Protein AF-W7U8B9-F1 (afdb_monomer_lite)

Secondary structure (DSSP, 8-state):
--------------------S-PPP--EEEEET---B-GGGS-TT--SHHHHHHHHHHHHHHTT-EEEEEESSS-TTTBPTTTEEES-TTSTHHHHHHHHHSPTT--EEEEEE--SS-SHHHHHHHHTTSHIIIIIHHHHHHHS---EEEEE--HHHHHHHHHTHHHHHHTTEEEEEE--GGGSHHHHHHHHTHHHHTT-SS----HHHHHHHHS-SS--EEEEEE---------------S--S--S---------------------PPPP---------------

Structure (mmCIF, N/CA/C/O backbone):
data_AF-W7U8B9-F1
#
_entry.id   AF-W7U8B9-F1
#
loop_
_atom_site.group_PDB
_atom_site.id
_atom_site.type_symbol
_atom_site.label_atom_id
_atom_site.label_alt_id
_atom_site.label_comp_id
_atom_site.label_asym_id
_atom_site.label_entity_id
_atom_site.label_seq_id
_atom_site.pdbx_PDB_ins_code
_atom_site.Cartn_x
_atom_site.Cartn_y
_atom_site.Cartn_z
_atom_site.occupancy
_atom_site.B_iso_or_equiv
_atom_site.auth_seq_id
_atom_site.auth_comp_id
_atom_site.auth_asym_id
_atom_site.auth_atom_id
_atom_site.pdbx_PDB_model_num
ATOM 1 N N . MET A 1 1 ? 22.054 -16.205 -61.478 1.00 44.16 1 MET A N 1
ATOM 2 C CA . MET A 1 1 ? 22.448 -17.336 -60.604 1.00 44.16 1 MET A CA 1
ATOM 3 C C . MET A 1 1 ? 23.640 -16.819 -59.807 1.00 44.16 1 MET A C 1
ATOM 5 O O . MET A 1 1 ? 24.581 -16.406 -60.454 1.00 44.16 1 MET A O 1
ATOM 9 N N . THR A 1 2 ? 23.585 -16.550 -58.502 1.00 37.09 2 THR A N 1
ATOM 10 C CA . THR A 1 2 ? 23.388 -17.510 -57.404 1.00 37.09 2 THR A CA 1
ATOM 11 C C . THR A 1 2 ? 22.893 -16.815 -56.120 1.00 37.09 2 THR A C 1
ATOM 13 O O . THR A 1 2 ? 23.126 -15.635 -55.888 1.00 37.09 2 THR A O 1
ATOM 16 N N . ARG A 1 3 ? 22.171 -17.617 -55.335 1.00 33.62 3 ARG A N 1
ATOM 17 C CA . ARG A 1 3 ? 21.423 -17.413 -54.084 1.00 33.62 3 ARG A CA 1
ATOM 18 C C . ARG A 1 3 ? 21.947 -16.449 -53.005 1.00 33.62 3 ARG A C 1
ATOM 20 O O . ARG A 1 3 ? 23.081 -16.511 -52.554 1.00 33.62 3 ARG A O 1
ATOM 27 N N . THR A 1 4 ? 20.954 -15.734 -52.485 1.00 38.50 4 THR A N 1
ATOM 28 C CA . THR A 1 4 ? 20.780 -15.088 -51.180 1.00 38.50 4 THR A CA 1
ATOM 29 C C . THR A 1 4 ? 20.970 -16.041 -49.989 1.00 38.50 4 THR A C 1
ATOM 31 O O . THR A 1 4 ? 20.408 -17.137 -49.988 1.00 38.50 4 THR A O 1
ATOM 34 N N . THR A 1 5 ? 21.593 -15.567 -48.909 1.00 37.94 5 THR A N 1
ATOM 35 C CA . THR A 1 5 ? 21.375 -16.079 -47.544 1.00 37.94 5 THR A CA 1
ATOM 36 C C . THR A 1 5 ? 21.100 -14.912 -46.596 1.00 37.94 5 THR A C 1
ATOM 38 O O . THR A 1 5 ? 21.981 -14.141 -46.230 1.00 37.94 5 THR A O 1
ATOM 41 N N . ARG A 1 6 ? 19.823 -14.769 -46.220 1.00 36.59 6 ARG A N 1
ATOM 42 C CA . ARG A 1 6 ? 19.369 -13.909 -45.121 1.00 36.59 6 ARG A CA 1
ATOM 43 C C . ARG A 1 6 ? 19.726 -14.591 -43.801 1.00 36.59 6 ARG A C 1
ATOM 45 O O . ARG A 1 6 ? 19.219 -15.675 -43.521 1.00 36.59 6 ARG A O 1
ATOM 52 N N . SER A 1 7 ? 20.554 -13.937 -42.995 1.00 36.38 7 SER A N 1
ATOM 53 C CA . SER A 1 7 ? 20.733 -14.270 -41.583 1.00 36.38 7 SER A CA 1
ATOM 54 C C . SER A 1 7 ? 19.471 -13.861 -40.818 1.00 36.38 7 SER A C 1
ATOM 56 O O . SER A 1 7 ? 19.132 -12.682 -40.737 1.00 36.38 7 SER A O 1
ATOM 58 N N . ARG A 1 8 ? 18.733 -14.861 -40.327 1.00 36.03 8 ARG A N 1
ATOM 59 C CA . ARG A 1 8 ? 17.663 -14.719 -39.336 1.00 36.03 8 ARG A CA 1
ATOM 60 C C . ARG A 1 8 ? 18.325 -14.699 -37.961 1.00 36.03 8 ARG A C 1
ATOM 62 O O . ARG A 1 8 ? 18.718 -15.750 -37.466 1.00 36.03 8 ARG A O 1
ATOM 69 N N . THR A 1 9 ? 18.416 -13.535 -37.332 1.00 38.50 9 THR A N 1
ATOM 70 C CA . THR A 1 9 ? 18.614 -13.454 -35.885 1.00 38.50 9 THR A CA 1
ATOM 71 C C . THR A 1 9 ? 17.275 -13.739 -35.214 1.00 38.50 9 THR A C 1
ATOM 73 O O . THR A 1 9 ? 16.313 -12.980 -35.315 1.00 38.50 9 THR A O 1
ATOM 76 N N . SER A 1 10 ? 17.192 -14.914 -34.600 1.00 36.22 10 SER A N 1
ATOM 77 C CA . SER A 1 10 ? 16.074 -15.355 -33.778 1.00 36.22 10 SER A CA 1
ATOM 78 C C . SER A 1 10 ? 15.985 -14.491 -32.522 1.00 36.22 10 SER A C 1
ATOM 80 O O . SER A 1 10 ? 16.870 -14.527 -31.667 1.00 36.22 10 SER A O 1
ATOM 82 N N . SER A 1 11 ? 14.900 -13.733 -32.409 1.00 34.53 11 SER A N 1
ATOM 83 C CA . SER A 1 11 ? 14.460 -13.094 -31.176 1.00 34.53 11 SER A CA 1
ATOM 84 C C . SER A 1 11 ? 14.095 -14.169 -30.147 1.00 34.53 11 SER A C 1
ATOM 86 O O . SER A 1 11 ? 13.038 -14.794 -30.247 1.00 34.53 11 SER A O 1
ATOM 88 N N . ASN A 1 12 ? 14.949 -14.382 -29.148 1.00 36.59 12 ASN A N 1
ATOM 89 C CA . ASN A 1 12 ? 14.577 -15.113 -27.936 1.00 36.59 12 ASN A CA 1
ATOM 90 C C . ASN A 1 12 ? 13.727 -14.197 -27.041 1.00 36.59 12 ASN A C 1
ATOM 92 O O . ASN A 1 12 ? 14.189 -13.699 -26.019 1.00 36.59 12 ASN A O 1
ATOM 96 N N . ALA A 1 13 ? 12.479 -13.960 -27.445 1.00 37.06 13 ALA A N 1
ATOM 97 C CA . ALA A 1 13 ? 11.442 -13.513 -26.528 1.00 37.06 13 ALA A CA 1
ATOM 98 C C . ALA A 1 13 ? 10.958 -14.756 -25.773 1.00 37.06 13 ALA A C 1
ATOM 100 O O . ALA A 1 13 ? 10.333 -15.643 -26.357 1.00 37.06 13 ALA A O 1
ATOM 101 N N . ALA A 1 14 ? 11.310 -14.863 -24.493 1.00 36.22 14 ALA A N 1
ATOM 102 C CA . ALA A 1 14 ? 10.755 -15.895 -23.630 1.00 36.22 14 ALA A CA 1
ATOM 103 C C . ALA A 1 14 ? 9.225 -15.713 -23.577 1.00 36.22 14 ALA A C 1
ATOM 105 O O . ALA A 1 14 ? 8.763 -14.620 -23.244 1.00 36.22 14 ALA A O 1
ATOM 106 N N . PRO A 1 15 ? 8.422 -16.734 -23.914 1.00 41.34 15 PRO A N 1
ATOM 107 C CA . PRO A 1 15 ? 6.980 -16.610 -23.846 1.00 41.34 15 PRO A CA 1
ATOM 108 C C . PRO A 1 15 ? 6.564 -16.679 -22.375 1.00 41.34 15 PRO A C 1
ATOM 110 O O . PRO A 1 15 ? 6.799 -17.689 -21.709 1.00 41.34 15 PRO A O 1
ATOM 113 N N . PHE A 1 16 ? 5.926 -15.618 -21.872 1.00 47.69 16 PHE A N 1
ATOM 114 C CA . PHE A 1 16 ? 5.105 -15.693 -20.665 1.00 47.69 16 PHE A CA 1
ATOM 115 C C . PHE A 1 16 ? 4.090 -16.824 -20.873 1.00 47.69 16 PHE A C 1
ATOM 117 O O . PHE A 1 16 ? 3.171 -16.727 -21.691 1.00 47.69 16 PHE A O 1
ATOM 124 N N . GLN A 1 17 ? 4.317 -17.954 -20.203 1.00 42.50 17 GLN A N 1
ATOM 125 C CA . GLN A 1 17 ? 3.443 -19.113 -20.295 1.00 42.50 17 GLN A CA 1
ATOM 126 C C . GLN A 1 17 ? 2.054 -18.735 -19.780 1.00 42.50 17 GLN A C 1
ATOM 128 O O . GLN A 1 17 ? 1.901 -18.193 -18.686 1.00 42.50 17 GLN A O 1
ATOM 133 N N . ARG A 1 18 ? 1.039 -19.031 -20.600 1.00 44.31 18 ARG A N 1
ATOM 134 C CA . ARG A 1 18 ? -0.373 -18.899 -20.244 1.00 44.31 18 ARG A CA 1
ATOM 135 C C . ARG A 1 18 ? -0.642 -19.615 -18.923 1.00 44.31 18 ARG A C 1
ATOM 137 O O . ARG A 1 18 ? -0.377 -20.808 -18.795 1.00 44.31 18 ARG A O 1
ATOM 144 N N . LEU A 1 19 ? -1.194 -18.846 -17.989 1.00 50.56 19 LEU A N 1
ATOM 145 C CA . LEU A 1 19 ? -1.621 -19.247 -16.655 1.00 50.56 19 LEU A CA 1
ATOM 146 C C . LEU A 1 19 ? -2.399 -20.570 -16.687 1.00 50.56 19 LEU A C 1
ATOM 148 O O . LEU A 1 19 ? -3.425 -20.697 -17.363 1.00 50.56 19 LEU A O 1
ATOM 152 N N . GLY A 1 20 ? -1.884 -21.545 -15.936 1.00 44.41 20 GLY A N 1
ATOM 153 C CA . GLY A 1 20 ? -2.585 -22.774 -15.589 1.00 44.41 20 GLY A CA 1
ATOM 154 C C . GLY A 1 20 ? -3.857 -22.498 -14.782 1.00 44.41 20 GLY A C 1
ATOM 155 O O . GLY A 1 20 ? -4.146 -21.362 -14.410 1.00 44.41 20 GLY A O 1
ATOM 156 N N . ARG A 1 21 ? -4.641 -23.561 -14.559 1.00 43.50 21 ARG A N 1
ATOM 157 C CA . ARG A 1 21 ? -5.910 -23.586 -13.802 1.00 43.50 21 ARG A CA 1
ATOM 158 C C . ARG A 1 21 ? -5.972 -22.504 -12.713 1.00 43.50 21 ARG A C 1
ATOM 160 O O . ARG A 1 21 ? -5.135 -22.515 -11.818 1.00 43.50 21 ARG A O 1
ATOM 167 N N . LYS A 1 22 ? -6.987 -21.628 -12.769 1.00 51.16 22 LYS A N 1
ATOM 168 C CA . LYS A 1 22 ? -7.296 -20.663 -11.699 1.00 51.16 22 LYS A CA 1
ATOM 169 C C . LYS A 1 22 ? -7.486 -21.425 -10.386 1.00 51.16 22 LYS A C 1
ATOM 171 O O . LYS A 1 22 ? -8.545 -22.013 -10.162 1.00 51.16 22 LYS A O 1
ATOM 176 N N . GLU A 1 23 ? -6.463 -21.432 -9.539 1.00 60.25 23 GLU A N 1
ATOM 177 C CA . GLU A 1 23 ? -6.632 -21.733 -8.122 1.00 60.25 23 GLU A CA 1
ATOM 178 C C . GLU A 1 23 ? -7.671 -20.765 -7.536 1.00 60.25 23 GLU A C 1
ATOM 180 O O . GLU A 1 23 ? -7.854 -19.648 -8.032 1.00 60.25 23 GLU A O 1
ATOM 185 N N . ALA A 1 24 ? -8.400 -21.201 -6.507 1.00 69.38 24 ALA A N 1
ATOM 186 C CA . ALA A 1 24 ? -9.342 -20.327 -5.821 1.00 69.38 24 ALA A CA 1
ATOM 187 C C . ALA A 1 24 ? -8.599 -19.086 -5.292 1.00 69.38 24 ALA A C 1
ATOM 189 O O . ALA A 1 24 ? -7.554 -19.216 -4.653 1.00 69.38 24 ALA A O 1
ATOM 190 N N . SER A 1 25 ? -9.136 -17.893 -5.573 1.00 81.19 25 SER A N 1
ATOM 191 C CA . SER A 1 25 ? -8.521 -16.622 -5.171 1.00 81.19 25 SER A CA 1
ATOM 192 C C . SER A 1 25 ? -8.248 -16.592 -3.663 1.00 81.19 25 SER A C 1
ATOM 194 O O . SER A 1 25 ? -9.122 -16.914 -2.853 1.00 81.19 25 SER A O 1
ATOM 196 N N . LYS A 1 26 ? -7.041 -16.164 -3.272 1.00 91.69 26 LYS A N 1
ATOM 197 C CA . LYS A 1 26 ? -6.635 -15.960 -1.866 1.00 91.69 26 LYS A CA 1
ATOM 198 C C . LYS A 1 26 ? -7.296 -14.727 -1.229 1.00 91.69 26 LYS A C 1
ATOM 200 O O . LYS A 1 26 ? -7.195 -14.536 -0.006 1.00 91.69 26 LYS A O 1
ATOM 205 N N . GLY A 1 27 ? -7.989 -13.927 -2.042 1.00 94.50 27 GLY A N 1
ATOM 206 C CA . GLY A 1 27 ? -8.675 -12.688 -1.689 1.00 94.50 27 GLY A CA 1
ATOM 207 C C . GLY A 1 27 ? -8.196 -11.502 -2.529 1.00 94.50 27 GLY A C 1
ATOM 208 O O . GLY A 1 27 ? -7.336 -11.648 -3.399 1.00 94.50 27 GLY A O 1
ATOM 209 N N . ASN A 1 28 ? -8.738 -10.320 -2.233 1.00 97.06 28 ASN A N 1
ATOM 210 C CA . ASN A 1 28 ? -8.346 -9.072 -2.887 1.00 97.06 28 ASN A CA 1
ATOM 211 C C . ASN A 1 28 ? -7.234 -8.364 -2.100 1.00 97.06 28 ASN A C 1
ATOM 213 O O . ASN A 1 28 ? -7.277 -8.323 -0.864 1.00 97.06 28 ASN A O 1
ATOM 217 N N . VAL A 1 29 ? -6.279 -7.763 -2.806 1.00 97.56 29 VAL A N 1
ATOM 218 C CA . VAL A 1 29 ? -5.254 -6.869 -2.247 1.00 97.56 29 VAL A CA 1
ATOM 219 C C . VAL A 1 29 ? -5.341 -5.523 -2.945 1.00 97.56 29 VAL A C 1
ATOM 221 O O . VAL A 1 29 ? -5.518 -5.472 -4.158 1.00 97.56 29 VAL A O 1
ATOM 224 N N . LEU A 1 30 ? -5.193 -4.443 -2.182 1.00 97.38 30 LEU A N 1
ATOM 225 C CA . LEU A 1 30 ? -5.050 -3.093 -2.714 1.00 97.38 30 LEU A CA 1
ATOM 226 C C . LEU A 1 30 ? -3.643 -2.573 -2.424 1.00 97.38 30 LEU A C 1
ATOM 228 O O . LEU A 1 30 ? -3.278 -2.404 -1.263 1.00 97.38 30 LEU A O 1
ATOM 232 N N . CYS A 1 31 ? -2.875 -2.293 -3.470 1.00 96.44 31 CYS A N 1
ATOM 233 C CA . CYS A 1 31 ? -1.541 -1.710 -3.366 1.00 96.44 31 CYS A CA 1
ATOM 234 C C . CYS A 1 31 ? -1.598 -0.193 -3.587 1.00 96.44 31 CYS A C 1
ATOM 236 O O . CYS A 1 31 ? -2.013 0.273 -4.647 1.00 96.44 31 CYS A O 1
ATOM 238 N N . LEU A 1 32 ? -1.201 0.582 -2.582 1.00 93.06 32 LEU A N 1
ATOM 239 C CA . LEU A 1 32 ? -1.196 2.043 -2.623 1.00 93.06 32 LEU A CA 1
ATOM 240 C C . LEU A 1 32 ? 0.194 2.572 -2.988 1.00 93.06 32 LEU A C 1
ATOM 242 O O . LEU A 1 32 ? 1.202 1.994 -2.582 1.00 93.06 32 LEU A O 1
ATOM 246 N N . SER A 1 33 ? 0.223 3.684 -3.725 1.00 90.69 33 SER A N 1
ATOM 247 C CA . SER A 1 33 ? 1.430 4.278 -4.324 1.00 90.69 33 SER A CA 1
ATOM 248 C C . SER A 1 33 ? 2.085 3.400 -5.396 1.00 90.69 33 SER A C 1
ATOM 250 O O . SER A 1 33 ? 3.294 3.465 -5.594 1.00 90.69 33 SER A O 1
ATOM 252 N N . MET A 1 34 ? 1.299 2.555 -6.069 1.00 93.19 34 MET A N 1
ATOM 253 C CA . MET A 1 34 ? 1.789 1.661 -7.120 1.00 93.19 34 MET A CA 1
ATOM 254 C C . MET A 1 34 ? 0.864 1.682 -8.327 1.00 93.19 34 MET A C 1
ATOM 256 O O . MET A 1 34 ? -0.362 1.682 -8.182 1.00 93.19 34 MET A O 1
ATOM 260 N N . ILE A 1 35 ? 1.440 1.603 -9.525 1.00 93.50 35 ILE A N 1
ATOM 261 C CA . ILE A 1 35 ? 0.666 1.407 -10.752 1.00 93.50 35 ILE A CA 1
ATOM 262 C C . ILE A 1 35 ? 0.601 -0.074 -11.130 1.00 93.50 35 ILE A C 1
ATOM 264 O O . ILE A 1 35 ? 1.615 -0.747 -11.301 1.00 93.50 35 ILE A O 1
ATOM 268 N N . TYR A 1 36 ? -0.616 -0.582 -11.345 1.00 95.56 36 TYR A N 1
ATOM 269 C CA . TYR A 1 36 ? -0.797 -1.891 -11.972 1.00 95.56 36 TYR A CA 1
ATOM 270 C C . TYR A 1 36 ? -0.922 -1.699 -13.478 1.00 95.56 36 TYR A C 1
ATOM 272 O O . TYR A 1 36 ? -2.025 -1.571 -14.001 1.00 95.56 36 TYR A O 1
ATOM 280 N N . ALA A 1 37 ? 0.220 -1.593 -14.156 1.00 94.1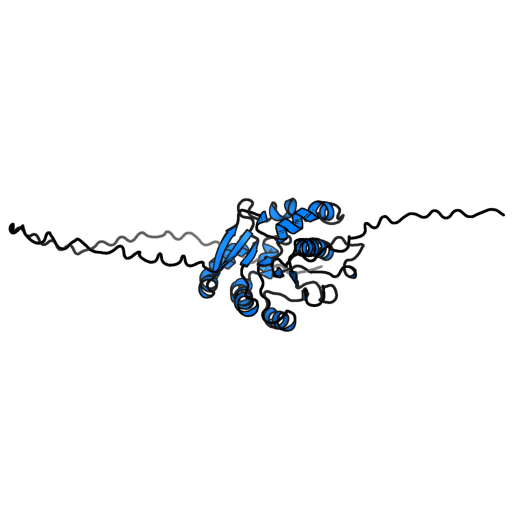2 37 ALA A N 1
ATOM 281 C CA . ALA A 1 37 ? 0.264 -1.231 -15.567 1.00 94.12 37 ALA A CA 1
ATOM 282 C C . ALA A 1 37 ? -0.147 -2.385 -16.493 1.00 94.12 37 ALA A C 1
ATOM 284 O O . ALA A 1 37 ? 0.152 -3.558 -16.234 1.00 94.12 37 ALA A O 1
ATOM 285 N N . ARG A 1 38 ? -0.784 -2.040 -17.615 1.00 93.44 38 ARG A N 1
ATOM 286 C CA . ARG A 1 38 ? -1.017 -2.963 -18.732 1.00 93.44 38 ARG A CA 1
ATOM 287 C C . ARG A 1 38 ? 0.318 -3.377 -19.345 1.00 93.44 38 ARG A C 1
ATOM 289 O O . ARG A 1 38 ? 1.315 -2.674 -19.231 1.00 93.44 38 ARG A O 1
ATOM 296 N N . GLU A 1 39 ? 0.348 -4.543 -19.977 1.00 89.19 39 GLU A N 1
ATOM 297 C CA . GLU A 1 39 ? 1.569 -5.063 -20.605 1.00 89.19 39 GLU A CA 1
ATOM 298 C C . GLU A 1 39 ? 2.108 -4.151 -21.710 1.00 89.19 39 GLU A C 1
ATOM 300 O O . GLU A 1 39 ? 3.305 -3.896 -21.756 1.00 89.19 39 GLU A O 1
ATOM 305 N N . ASP A 1 40 ? 1.216 -3.604 -22.533 1.00 88.62 40 ASP A N 1
ATOM 306 C CA . ASP A 1 40 ? 1.521 -2.680 -23.628 1.00 88.62 40 ASP A CA 1
ATOM 307 C C . ASP A 1 40 ? 1.871 -1.259 -23.158 1.00 88.62 40 ASP A C 1
ATOM 309 O O . ASP A 1 40 ? 2.394 -0.465 -23.935 1.00 88.62 40 ASP A O 1
ATOM 313 N N . ALA A 1 41 ? 1.587 -0.935 -21.895 1.00 85.44 41 ALA A N 1
ATOM 314 C CA . ALA A 1 41 ? 1.834 0.378 -21.307 1.00 85.44 41 ALA A CA 1
ATOM 315 C C . ALA A 1 41 ? 3.222 0.506 -20.659 1.00 85.44 41 ALA A C 1
ATOM 317 O O . ALA A 1 41 ? 3.587 1.589 -20.201 1.00 85.44 41 ALA A O 1
ATOM 318 N N . VAL A 1 42 ? 3.996 -0.582 -20.586 1.00 80.44 42 VAL A N 1
ATOM 319 C CA . VAL A 1 42 ? 5.336 -0.548 -19.998 1.00 80.44 42 VAL A CA 1
ATOM 320 C C . VAL A 1 42 ? 6.363 -0.233 -21.083 1.00 80.44 42 VAL A C 1
ATOM 322 O O . VAL A 1 42 ? 6.520 -1.035 -22.004 1.00 80.44 42 VAL A O 1
ATOM 325 N N . PRO A 1 43 ? 7.081 0.902 -21.004 1.00 65.44 43 PRO A N 1
ATOM 326 C CA . PRO A 1 43 ? 8.034 1.267 -22.041 1.00 65.44 43 PRO A CA 1
ATOM 327 C C . PRO A 1 43 ? 9.148 0.219 -22.141 1.00 65.44 43 PRO A C 1
ATOM 329 O O . PRO A 1 43 ? 9.825 -0.059 -21.155 1.00 65.44 43 PRO A O 1
ATOM 332 N N . GLU A 1 44 ? 9.401 -0.317 -23.340 1.00 59.50 44 GLU A N 1
ATOM 333 C CA . GLU A 1 44 ? 10.506 -1.268 -23.583 1.00 59.50 44 GLU A CA 1
ATOM 334 C C . GLU A 1 44 ? 11.892 -0.680 -23.261 1.00 59.50 44 GLU A C 1
ATOM 336 O O . GLU A 1 44 ? 12.861 -1.422 -23.107 1.00 59.50 44 GLU A O 1
ATOM 341 N N . LYS A 1 45 ? 12.001 0.652 -23.182 1.00 56.94 45 LYS A N 1
ATOM 342 C CA . LYS A 1 45 ? 13.272 1.374 -23.034 1.00 56.94 45 LYS A CA 1
ATOM 343 C C . LYS A 1 45 ? 13.550 1.885 -21.621 1.00 56.94 45 LYS A C 1
ATOM 345 O O . LYS A 1 45 ? 14.699 2.214 -21.351 1.00 56.94 45 LYS A O 1
ATOM 350 N N . ASP A 1 46 ? 12.562 1.868 -20.723 1.00 57.72 46 ASP A N 1
ATOM 351 C CA . ASP A 1 46 ? 12.703 2.421 -19.375 1.00 57.72 46 ASP A CA 1
ATOM 352 C C . ASP A 1 46 ? 12.289 1.411 -18.301 1.00 57.72 46 ASP A C 1
ATOM 354 O O . ASP A 1 46 ? 11.109 1.191 -18.020 1.00 57.72 46 ASP A O 1
ATOM 358 N N . PHE A 1 47 ? 13.287 0.844 -17.618 1.00 69.62 47 PHE A N 1
ATOM 359 C CA . PHE A 1 47 ? 13.107 0.039 -16.406 1.00 69.62 47 PHE A CA 1
ATOM 360 C C . PHE A 1 47 ? 12.805 0.913 -15.168 1.00 69.62 47 PHE A C 1
ATOM 362 O O . PHE A 1 47 ? 13.462 0.827 -14.124 1.00 69.62 47 PHE A O 1
ATOM 369 N N . GLY A 1 48 ? 11.819 1.799 -15.305 1.00 80.38 48 GLY A N 1
ATOM 370 C CA . GLY A 1 48 ? 11.389 2.741 -14.277 1.00 80.38 48 GLY A CA 1
ATOM 371 C C . GLY A 1 48 ? 10.406 2.142 -13.268 1.00 80.38 48 GLY A C 1
ATOM 372 O O . GLY A 1 48 ? 10.221 0.926 -13.170 1.00 80.38 48 GLY A O 1
ATOM 373 N N . GLN A 1 49 ? 9.743 3.023 -12.514 1.00 84.62 49 GLN A N 1
ATOM 374 C CA . GLN A 1 49 ? 8.739 2.644 -11.514 1.00 84.62 49 GLN A CA 1
ATOM 375 C C . GLN A 1 49 ? 7.628 1.769 -12.106 1.00 84.62 49 GLN A C 1
ATOM 377 O O . GLN A 1 49 ? 7.358 0.700 -11.570 1.00 84.62 49 GLN A O 1
ATOM 382 N N . VAL A 1 50 ? 7.059 2.173 -13.248 1.00 88.88 50 VAL A N 1
ATOM 383 C CA . VAL A 1 50 ? 5.951 1.471 -13.921 1.00 88.88 50 VAL A CA 1
ATOM 384 C C . VAL A 1 50 ? 6.281 0.001 -14.188 1.00 88.88 50 VAL A C 1
ATOM 386 O O . VAL A 1 50 ? 5.472 -0.886 -13.915 1.00 88.88 50 VAL A O 1
ATOM 389 N N . TRP A 1 51 ? 7.489 -0.274 -14.686 1.00 88.50 51 TRP A N 1
ATOM 390 C CA . TRP A 1 51 ? 7.940 -1.637 -14.960 1.00 88.50 51 TRP A CA 1
ATOM 391 C C . TRP A 1 51 ? 8.097 -2.455 -13.672 1.00 88.50 51 TRP A C 1
ATOM 393 O O . TRP A 1 51 ? 7.619 -3.590 -13.601 1.00 88.50 51 TRP A O 1
ATOM 403 N N . ARG A 1 52 ? 8.722 -1.876 -12.634 1.00 88.50 52 ARG A N 1
ATOM 404 C CA . ARG A 1 52 ? 8.921 -2.550 -11.339 1.00 88.50 52 ARG A CA 1
ATOM 405 C C . ARG A 1 52 ? 7.596 -2.862 -10.652 1.00 88.50 52 ARG A C 1
ATOM 407 O O . ARG A 1 52 ? 7.402 -3.989 -10.199 1.00 88.50 52 ARG A O 1
ATOM 414 N N . ASP A 1 53 ? 6.691 -1.891 -10.604 1.00 91.75 53 ASP A N 1
ATOM 415 C CA . ASP A 1 53 ? 5.371 -2.060 -10.002 1.00 91.75 53 ASP A CA 1
ATOM 416 C C . ASP A 1 53 ? 4.595 -3.139 -10.749 1.00 91.75 53 ASP A C 1
ATOM 418 O O . ASP A 1 53 ? 4.088 -4.070 -10.121 1.00 91.75 53 ASP A O 1
ATOM 422 N N . ARG A 1 54 ? 4.602 -3.114 -12.090 1.00 92.88 54 ARG A N 1
ATOM 423 C CA . ARG A 1 54 ? 3.968 -4.172 -12.881 1.00 92.88 54 ARG A CA 1
ATOM 424 C C . ARG A 1 54 ? 4.532 -5.547 -12.547 1.00 92.88 54 ARG A C 1
ATOM 426 O O . ARG A 1 54 ? 3.745 -6.460 -12.327 1.00 92.88 54 ARG A O 1
ATOM 433 N N . LEU A 1 55 ? 5.854 -5.725 -12.511 1.00 91.94 55 LEU A N 1
ATOM 434 C CA . LEU A 1 55 ? 6.445 -7.029 -12.189 1.00 91.94 55 LEU A CA 1
ATOM 435 C C . LEU A 1 55 ? 5.989 -7.547 -10.824 1.00 91.94 55 LEU A C 1
ATOM 437 O O . LEU A 1 55 ? 5.556 -8.694 -10.719 1.00 91.94 55 LEU A O 1
ATOM 441 N N . ARG A 1 56 ? 6.047 -6.696 -9.795 1.00 93.94 56 ARG A N 1
ATOM 442 C CA . ARG A 1 56 ? 5.655 -7.053 -8.424 1.00 93.94 56 ARG A CA 1
ATOM 443 C C . ARG A 1 56 ? 4.169 -7.398 -8.341 1.00 93.94 56 ARG A C 1
ATOM 445 O O . ARG A 1 56 ? 3.810 -8.389 -7.712 1.00 93.94 56 ARG A O 1
ATOM 452 N N . LEU A 1 57 ? 3.311 -6.621 -9.000 1.00 96.31 57 LEU A N 1
ATOM 453 C CA . LEU A 1 57 ? 1.859 -6.811 -8.970 1.00 96.31 57 LEU A CA 1
ATOM 454 C C . LEU A 1 57 ? 1.394 -7.993 -9.833 1.00 96.31 57 LEU A C 1
ATOM 456 O O . LEU A 1 57 ? 0.504 -8.728 -9.416 1.00 96.31 57 LEU A O 1
ATOM 460 N N . VAL A 1 58 ? 2.037 -8.251 -10.976 1.00 96.19 58 VAL A N 1
ATOM 461 C CA . VAL A 1 58 ? 1.817 -9.477 -11.767 1.00 96.19 58 VAL A CA 1
ATOM 462 C C . VAL A 1 58 ? 2.266 -10.708 -10.983 1.00 96.19 58 VAL A C 1
ATOM 464 O O . VAL A 1 58 ? 1.568 -11.719 -10.986 1.00 96.19 58 VAL A O 1
ATOM 467 N N . GLN A 1 59 ? 3.393 -10.631 -10.272 1.00 96.75 59 GLN A N 1
ATOM 468 C CA . GLN A 1 59 ? 3.831 -11.729 -9.414 1.00 96.75 59 GLN A CA 1
ATOM 469 C C . GLN A 1 59 ? 2.898 -11.927 -8.211 1.00 96.75 59 GLN A C 1
ATOM 471 O O . GLN A 1 59 ? 2.652 -13.049 -7.774 1.00 96.75 59 GLN A O 1
ATOM 476 N N . LEU A 1 60 ? 2.333 -10.848 -7.673 1.00 96.62 60 LEU A N 1
ATOM 477 C CA . LEU A 1 60 ? 1.320 -10.944 -6.632 1.00 96.62 60 LEU A CA 1
ATOM 478 C C . LEU A 1 60 ? 0.045 -11.625 -7.158 1.00 96.62 60 LEU A C 1
ATOM 480 O O . LEU A 1 60 ? -0.500 -12.499 -6.484 1.00 96.62 60 LEU A O 1
ATOM 484 N N . GLU A 1 61 ? -0.387 -11.299 -8.377 1.00 96.75 61 GLU A N 1
ATOM 485 C CA . GLU A 1 61 ? -1.508 -11.976 -9.035 1.00 96.75 61 GLU A CA 1
ATOM 486 C C . GLU A 1 61 ? -1.211 -13.460 -9.305 1.00 96.75 61 GLU A C 1
ATOM 488 O O . GLU A 1 61 ? -2.044 -14.317 -9.005 1.00 96.75 61 GLU A O 1
ATOM 493 N N . SER A 1 62 ? -0.011 -13.795 -9.794 1.00 96.19 62 SER A N 1
ATOM 494 C CA . SER A 1 62 ? 0.395 -15.189 -10.042 1.00 96.19 62 SER A CA 1
ATOM 495 C C . SER A 1 62 ? 0.462 -16.021 -8.756 1.00 96.19 62 SER A C 1
ATOM 497 O O . SER A 1 62 ? 0.223 -17.227 -8.784 1.00 96.19 62 SER A O 1
ATOM 499 N N . ASN A 1 63 ? 0.670 -15.369 -7.609 1.00 96.00 63 ASN A N 1
ATOM 500 C CA . ASN A 1 63 ? 0.550 -15.969 -6.282 1.00 96.00 63 ASN A CA 1
ATOM 501 C C . ASN A 1 63 ? -0.908 -16.223 -5.840 1.00 96.00 63 ASN A C 1
ATOM 503 O O . ASN A 1 63 ? -1.116 -16.673 -4.708 1.00 96.00 63 ASN A O 1
ATOM 507 N N . GLY A 1 64 ? -1.906 -15.965 -6.689 1.00 95.75 64 GLY A N 1
ATOM 508 C CA . GLY A 1 64 ? -3.322 -16.268 -6.461 1.00 95.75 64 GLY A CA 1
ATOM 509 C C . GLY A 1 64 ? -4.131 -15.128 -5.838 1.00 95.75 64 GLY A C 1
ATOM 510 O O . GLY A 1 64 ? -5.216 -15.378 -5.312 1.00 95.75 64 GLY A O 1
ATOM 511 N N . TRP A 1 65 ? -3.612 -13.900 -5.846 1.00 96.50 65 TRP A N 1
ATOM 512 C CA . TRP A 1 65 ? -4.316 -12.717 -5.347 1.00 96.50 65 TRP A CA 1
ATOM 513 C C . TRP A 1 65 ? -5.056 -11.991 -6.462 1.00 96.50 65 TRP A C 1
ATOM 515 O O . TRP A 1 65 ? -4.593 -11.933 -7.597 1.00 96.50 65 TRP A O 1
ATOM 525 N N . GLU A 1 66 ? -6.182 -11.370 -6.129 1.00 96.56 66 GLU A N 1
ATOM 526 C CA . GLU A 1 66 ? -6.803 -10.396 -7.019 1.00 96.56 66 GLU A CA 1
ATOM 527 C C . GLU A 1 66 ? -6.294 -8.995 -6.672 1.00 96.56 66 GLU A C 1
ATOM 529 O O . GLU A 1 66 ? -6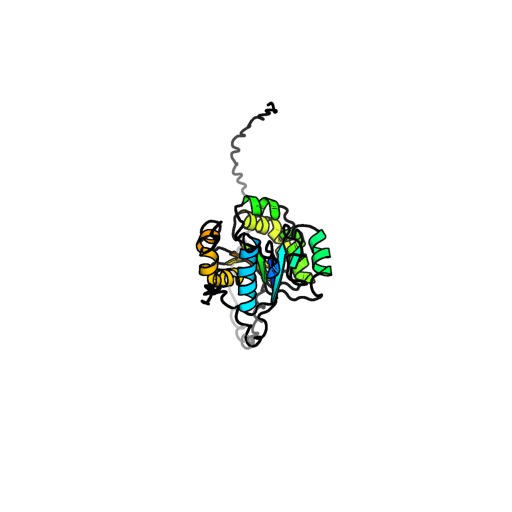.494 -8.500 -5.560 1.00 96.56 66 GLU A O 1
ATOM 534 N N . VAL A 1 67 ? -5.569 -8.386 -7.609 1.00 97.31 67 VAL A N 1
ATOM 535 C CA . VAL A 1 67 ? -4.780 -7.180 -7.347 1.00 97.31 67 VAL A CA 1
ATOM 536 C C . VAL A 1 67 ? -5.505 -5.935 -7.838 1.00 97.31 67 VAL A C 1
ATOM 538 O O . VAL A 1 67 ? -5.862 -5.826 -9.012 1.00 97.31 67 VAL A O 1
ATOM 541 N N . TYR A 1 68 ? -5.651 -4.981 -6.928 1.00 97.31 68 TYR A N 1
ATOM 542 C CA . TYR A 1 68 ? -6.074 -3.612 -7.174 1.00 97.31 68 TYR A CA 1
ATOM 543 C C . TYR A 1 68 ? -4.926 -2.669 -6.814 1.00 97.31 68 TYR A C 1
ATOM 545 O O . TYR A 1 68 ? -4.100 -2.986 -5.954 1.00 97.31 68 TYR A O 1
ATOM 553 N N . SER A 1 69 ? -4.866 -1.494 -7.429 1.00 96.50 69 SER A N 1
ATOM 554 C CA . SER A 1 69 ? -3.861 -0.497 -7.081 1.00 96.50 69 SER A CA 1
ATOM 555 C C . SER A 1 69 ? -4.353 0.938 -7.198 1.00 96.50 69 SER A C 1
ATOM 557 O O . SER A 1 69 ? -5.298 1.233 -7.930 1.00 96.50 69 SER A O 1
ATOM 559 N N . CYS A 1 70 ? -3.702 1.832 -6.460 1.00 94.25 70 CYS A N 1
ATOM 560 C CA . CYS A 1 70 ? -3.938 3.267 -6.512 1.00 94.25 70 CYS A CA 1
ATOM 561 C C . CYS A 1 70 ? -2.603 4.004 -6.560 1.00 94.25 70 CYS A C 1
ATOM 563 O O . CYS A 1 70 ? -1.746 3.771 -5.707 1.00 94.25 70 CYS A O 1
ATOM 565 N N . ASP A 1 71 ? -2.456 4.933 -7.498 1.00 91.75 71 ASP A N 1
ATOM 566 C CA . ASP A 1 71 ? -1.295 5.818 -7.579 1.00 91.75 71 ASP A CA 1
ATOM 567 C C . ASP A 1 71 ? -1.718 7.240 -7.964 1.00 91.75 71 ASP A C 1
ATOM 569 O O . ASP A 1 71 ? -2.753 7.438 -8.591 1.00 91.75 71 ASP A O 1
ATOM 573 N N . LEU A 1 72 ? -0.942 8.249 -7.565 1.00 88.31 72 LEU A N 1
ATOM 574 C CA . LEU A 1 72 ? -1.236 9.638 -7.939 1.00 88.31 72 LEU A CA 1
ATOM 575 C C . LEU A 1 72 ? -0.667 9.992 -9.317 1.00 88.31 72 LEU A C 1
ATOM 577 O O . LEU A 1 72 ? -1.259 10.780 -10.055 1.00 88.31 72 LEU A O 1
ATOM 581 N N . SER A 1 73 ? 0.519 9.473 -9.620 1.00 87.62 73 SER A N 1
ATOM 582 C CA . SER A 1 73 ? 1.380 10.000 -10.676 1.00 87.62 73 SER A CA 1
ATOM 583 C C . SER A 1 73 ? 1.050 9.422 -12.046 1.00 87.62 73 SER A C 1
ATOM 585 O O . SER A 1 73 ? 1.268 10.094 -13.050 1.00 87.62 73 SER A O 1
ATOM 587 N N . HIS A 1 74 ? 0.526 8.199 -12.095 1.00 89.50 74 HIS A N 1
ATOM 588 C CA . HIS A 1 74 ? 0.267 7.505 -13.349 1.00 89.50 74 HIS A CA 1
ATOM 589 C C . HIS A 1 74 ? -1.223 7.458 -13.675 1.00 89.50 74 HIS A C 1
ATOM 591 O O . HIS A 1 74 ? -2.061 7.218 -12.808 1.00 89.50 74 HIS A O 1
ATOM 597 N N . ASP A 1 75 ? -1.543 7.708 -14.941 1.00 86.94 75 ASP A N 1
ATOM 598 C CA . ASP A 1 75 ? -2.921 7.761 -15.404 1.00 86.94 75 ASP A CA 1
ATOM 599 C C . ASP A 1 75 ? -3.563 6.374 -15.569 1.00 86.94 75 ASP A C 1
ATOM 601 O O . ASP A 1 75 ? -2.907 5.340 -15.729 1.00 86.94 75 ASP A O 1
ATOM 605 N N . GLU A 1 76 ? -4.897 6.358 -15.572 1.00 87.75 76 GLU A N 1
ATOM 606 C CA . GLU A 1 76 ? -5.665 5.125 -15.749 1.00 87.75 76 GLU A CA 1
ATOM 607 C C . GLU A 1 76 ? -5.507 4.483 -17.134 1.00 87.75 76 GLU A C 1
ATOM 609 O O . GLU A 1 76 ? -5.801 3.297 -17.279 1.00 87.75 76 GLU A O 1
ATOM 614 N N . SER A 1 77 ? -5.050 5.220 -18.151 1.00 89.38 77 SER A N 1
ATOM 615 C CA . SER A 1 77 ? -4.817 4.661 -19.487 1.00 89.38 77 SER A CA 1
ATOM 616 C C . SER A 1 77 ? -3.608 3.723 -19.505 1.00 89.38 77 SER A C 1
ATOM 618 O O . SER A 1 77 ? -3.581 2.767 -20.284 1.00 89.38 77 SER A O 1
ATOM 620 N N . LEU A 1 78 ? -2.645 3.927 -18.603 1.00 90.88 78 LEU A N 1
ATOM 621 C CA . LEU A 1 78 ? -1.526 3.012 -18.387 1.00 90.88 78 LEU A CA 1
ATOM 622 C C . LEU A 1 78 ? -1.927 1.802 -17.530 1.00 90.88 78 LEU A C 1
ATOM 624 O O . LEU A 1 78 ? -1.331 0.733 -17.655 1.00 90.88 78 LEU A O 1
ATOM 628 N N . GLY A 1 79 ? -2.933 1.956 -16.668 1.00 92.44 79 GLY A N 1
ATOM 629 C CA . GLY A 1 79 ? -3.370 0.950 -15.703 1.00 92.44 79 GLY A CA 1
ATOM 630 C C . GLY A 1 79 ? -4.275 -0.152 -16.268 1.00 92.44 79 GLY A C 1
ATOM 631 O O . GLY A 1 79 ? -4.972 0.012 -17.270 1.00 92.44 79 GLY A O 1
ATOM 632 N N . VAL A 1 80 ? -4.305 -1.305 -15.597 1.00 93.31 80 VAL A N 1
ATOM 633 C CA . VAL A 1 80 ? -5.263 -2.381 -15.884 1.00 93.31 80 VAL A CA 1
ATOM 634 C C . VAL A 1 80 ? -6.681 -1.891 -15.574 1.00 93.31 80 VAL A C 1
ATOM 636 O O . VAL A 1 80 ? -6.999 -1.521 -14.440 1.00 93.31 80 VAL A O 1
ATOM 639 N N . MET A 1 81 ? -7.550 -1.898 -16.590 1.00 90.75 81 MET A N 1
ATOM 640 C CA . MET A 1 81 ? -8.918 -1.386 -16.475 1.00 90.75 81 MET A CA 1
ATOM 641 C C . MET A 1 81 ? -9.697 -2.064 -15.342 1.00 90.75 81 MET A C 1
ATOM 643 O O . MET A 1 81 ? -9.725 -3.289 -15.234 1.00 90.75 81 MET A O 1
ATOM 647 N N . GLY A 1 82 ? -10.347 -1.250 -14.506 1.00 91.38 82 GLY A N 1
ATOM 648 C CA . GLY A 1 82 ? -11.132 -1.717 -13.357 1.00 91.38 82 GLY A CA 1
ATOM 649 C C . GLY A 1 82 ? -10.301 -2.214 -12.168 1.00 91.38 82 GLY A C 1
ATOM 650 O O . GLY A 1 82 ? -10.878 -2.583 -11.150 1.00 91.38 82 GLY A O 1
ATOM 651 N N . ARG A 1 83 ? -8.966 -2.210 -12.275 1.00 94.19 83 ARG A N 1
ATOM 652 C CA . ARG A 1 83 ? -8.043 -2.642 -11.214 1.00 94.19 83 ARG A CA 1
ATOM 653 C C . ARG A 1 83 ? -7.050 -1.569 -10.790 1.00 94.19 83 ARG A C 1
ATOM 655 O O . ARG A 1 83 ? -6.480 -1.686 -9.714 1.00 94.19 83 ARG A O 1
ATOM 662 N N . HIS A 1 84 ? -6.869 -0.521 -11.585 1.00 95.69 84 HIS A N 1
ATOM 663 C CA . HIS A 1 84 ? -6.068 0.640 -11.221 1.00 95.69 84 HIS A CA 1
ATOM 664 C C . HIS A 1 84 ? -6.938 1.892 -11.061 1.00 95.69 84 HIS A C 1
ATOM 666 O O . HIS A 1 84 ? -7.883 2.097 -11.826 1.00 95.69 84 HIS A O 1
ATOM 672 N N . LEU A 1 85 ? -6.594 2.718 -10.074 1.00 94.75 85 LEU A N 1
ATOM 673 C CA . LEU A 1 85 ? -7.204 4.011 -9.792 1.00 94.75 85 LEU A CA 1
ATOM 674 C C . LEU A 1 85 ? -6.124 5.099 -9.745 1.00 94.75 85 LEU A C 1
ATOM 676 O O . LEU A 1 85 ? -5.193 5.001 -8.944 1.00 94.75 85 LEU A O 1
ATOM 680 N N . GLN A 1 86 ? -6.293 6.169 -10.524 1.00 93.25 86 GLN A N 1
ATOM 681 C CA . GLN A 1 86 ? -5.456 7.357 -10.370 1.00 93.25 86 GLN A CA 1
ATOM 682 C C . GLN A 1 86 ? -6.059 8.287 -9.312 1.00 93.25 86 GLN A C 1
ATOM 684 O O . GLN A 1 86 ? -7.069 8.951 -9.551 1.00 93.25 86 GLN A O 1
ATOM 689 N N . SER A 1 87 ? -5.454 8.358 -8.128 1.00 91.12 87 SER A N 1
ATOM 690 C CA . SER A 1 87 ? -5.882 9.284 -7.077 1.00 91.12 87 SER A CA 1
ATOM 691 C C . SER A 1 87 ? -4.803 9.480 -6.017 1.00 91.12 87 SER A C 1
ATOM 693 O O . SER A 1 87 ? -4.004 8.592 -5.730 1.00 91.12 87 SER A O 1
ATOM 695 N N . ASN A 1 88 ? -4.847 10.633 -5.349 1.00 87.06 88 ASN A N 1
ATOM 696 C CA . ASN A 1 88 ? -4.184 10.788 -4.061 1.00 87.06 88 ASN A CA 1
ATOM 697 C C . ASN A 1 88 ? -5.071 10.135 -2.998 1.00 87.06 88 ASN A C 1
ATOM 699 O O . ASN A 1 88 ? -6.142 10.669 -2.713 1.00 87.06 88 ASN A O 1
ATOM 703 N N . PHE A 1 89 ? -4.661 8.992 -2.449 1.00 83.12 89 PHE A N 1
ATOM 704 C CA . PHE A 1 89 ? -5.434 8.298 -1.415 1.00 83.12 89 PHE A CA 1
ATOM 705 C C . PHE A 1 89 ? -5.516 9.076 -0.098 1.00 83.12 89 PHE A C 1
ATOM 707 O O . PHE A 1 89 ? -6.446 8.843 0.656 1.00 83.12 89 PHE A O 1
ATOM 714 N N . ASP A 1 90 ? -4.629 10.049 0.132 1.00 78.12 90 ASP A N 1
ATOM 715 C CA . ASP A 1 90 ? -4.640 10.939 1.302 1.00 78.12 90 ASP A CA 1
ATOM 716 C C . ASP A 1 90 ? -5.521 12.193 1.098 1.00 78.12 90 ASP A C 1
ATOM 718 O O . ASP A 1 90 ? -5.406 13.196 1.798 1.00 78.12 90 ASP A O 1
ATOM 722 N N . HIS A 1 91 ? -6.406 12.186 0.095 1.00 82.88 91 HIS A N 1
ATOM 723 C CA . HIS A 1 91 ? -7.239 13.334 -0.265 1.00 82.88 91 HIS A CA 1
ATOM 724 C C . HIS A 1 91 ? -8.724 12.965 -0.325 1.00 82.88 91 HIS A C 1
ATOM 726 O O . HIS A 1 91 ? -9.089 11.886 -0.779 1.00 82.88 91 HIS A O 1
ATOM 732 N N . ARG A 1 92 ? -9.618 13.899 0.033 1.00 79.06 92 ARG A N 1
ATOM 733 C CA . ARG A 1 92 ? -11.080 13.666 0.093 1.00 79.06 92 ARG A CA 1
ATOM 734 C C . ARG A 1 92 ? -11.670 13.065 -1.192 1.00 79.06 92 ARG A C 1
ATOM 736 O O . ARG A 1 92 ? -12.562 12.226 -1.136 1.00 79.06 92 ARG A O 1
ATOM 743 N N . ARG A 1 93 ? -11.138 13.466 -2.352 1.00 85.69 93 ARG A N 1
ATOM 744 C CA . ARG A 1 93 ? -11.558 12.963 -3.677 1.00 85.69 93 ARG A CA 1
ATOM 745 C C . ARG A 1 93 ? -11.287 11.468 -3.894 1.00 85.69 93 ARG A C 1
ATOM 747 O O . ARG A 1 93 ? -11.934 10.873 -4.751 1.00 85.69 93 ARG A O 1
ATOM 754 N N . PHE A 1 94 ? -10.395 10.855 -3.113 1.00 90.19 94 PHE A N 1
ATOM 755 C CA . PHE A 1 94 ? -10.137 9.417 -3.171 1.00 90.19 94 PHE A CA 1
ATOM 756 C C . PHE A 1 94 ? -11.397 8.594 -2.944 1.00 90.19 94 PHE A C 1
ATOM 758 O O . PHE A 1 94 ? -11.647 7.656 -3.687 1.00 90.19 94 PHE A O 1
ATOM 765 N N . GLN A 1 95 ? -12.211 8.960 -1.954 1.00 90.69 95 GLN A N 1
ATOM 766 C CA . GLN A 1 95 ? -13.387 8.177 -1.571 1.00 90.69 95 GLN A CA 1
ATOM 767 C C . GLN A 1 95 ? -14.411 8.100 -2.712 1.00 90.69 95 GLN A C 1
ATOM 769 O O . GLN A 1 95 ? -14.961 7.035 -3.008 1.00 90.69 95 GLN A O 1
ATOM 774 N N . GLU A 1 96 ? -14.626 9.227 -3.397 1.00 90.31 96 GLU A N 1
ATOM 775 C CA . GLU A 1 96 ? -15.505 9.315 -4.565 1.00 90.31 96 GLU A CA 1
ATOM 776 C C . GLU A 1 96 ? -14.957 8.492 -5.732 1.00 90.31 96 GLU A C 1
ATOM 778 O O . GLU A 1 96 ? -15.693 7.715 -6.343 1.00 90.31 96 GLU A O 1
ATOM 783 N N . ALA A 1 97 ? -13.663 8.635 -6.024 1.00 90.81 97 ALA A N 1
ATOM 784 C CA . ALA A 1 97 ? -13.023 7.938 -7.130 1.00 90.81 97 ALA A CA 1
ATOM 785 C C . ALA A 1 97 ? -12.989 6.416 -6.894 1.00 90.81 97 ALA A C 1
ATOM 787 O O . ALA A 1 97 ? -13.369 5.644 -7.773 1.00 90.81 97 ALA A O 1
ATOM 788 N N . PHE A 1 98 ? -12.662 5.991 -5.671 1.00 93.75 98 PHE A N 1
ATOM 789 C CA . PHE A 1 98 ? -12.689 4.597 -5.234 1.00 93.75 98 PHE A CA 1
ATOM 790 C C . PHE A 1 98 ? -14.077 3.978 -5.417 1.00 93.75 98 PHE A C 1
ATOM 792 O O . PHE A 1 98 ? -14.210 2.933 -6.048 1.00 93.75 98 PHE A O 1
ATOM 799 N N . THR A 1 99 ? -15.120 4.648 -4.918 1.00 91.25 99 THR A N 1
ATOM 800 C CA . THR A 1 99 ? -16.501 4.138 -4.966 1.00 91.25 99 THR A CA 1
ATOM 801 C C . THR A 1 99 ? -17.041 4.050 -6.391 1.00 91.25 99 THR A C 1
ATOM 803 O O . THR A 1 99 ? -17.836 3.166 -6.694 1.00 91.25 99 THR A O 1
ATOM 806 N N . ARG A 1 100 ? -16.620 4.960 -7.277 1.00 89.25 100 ARG A N 1
ATOM 807 C CA . ARG A 1 100 ? -17.004 4.928 -8.695 1.00 89.25 100 ARG A CA 1
ATOM 808 C C . ARG A 1 100 ? -16.282 3.836 -9.475 1.00 89.25 100 ARG A C 1
ATOM 810 O O . ARG A 1 100 ? -16.828 3.351 -10.463 1.00 89.25 100 ARG A O 1
ATOM 817 N N . ARG A 1 101 ? -15.043 3.514 -9.094 1.00 87.81 101 ARG A N 1
ATOM 818 C CA . ARG A 1 101 ? -14.149 2.705 -9.927 1.00 87.81 101 ARG A CA 1
ATOM 819 C C . ARG A 1 101 ? -14.091 1.245 -9.524 1.00 87.81 101 ARG A C 1
ATOM 821 O O . ARG A 1 101 ? -14.006 0.389 -10.403 1.00 87.81 101 ARG A O 1
ATOM 828 N N . PHE A 1 102 ? -14.123 0.967 -8.228 1.00 91.12 102 PHE A N 1
ATOM 829 C CA . PHE A 1 102 ? -14.044 -0.392 -7.718 1.00 91.12 102 PHE A CA 1
ATOM 830 C C . PHE A 1 102 ? -15.426 -0.966 -7.404 1.00 91.12 102 PHE A C 1
ATOM 832 O O . PHE A 1 102 ? -16.364 -0.212 -7.136 1.00 91.12 102 PHE A O 1
ATOM 839 N N . PRO A 1 103 ? -15.577 -2.303 -7.447 1.00 87.50 103 PRO A N 1
ATOM 840 C CA . PRO A 1 103 ? -16.861 -2.946 -7.210 1.00 87.50 103 PRO A CA 1
ATOM 841 C C . PRO A 1 103 ? -17.469 -2.574 -5.853 1.00 87.50 103 PRO A C 1
ATOM 843 O O . PRO A 1 103 ? -16.789 -2.563 -4.824 1.00 87.50 103 PRO A O 1
ATOM 846 N N . HIS A 1 104 ? -18.782 -2.339 -5.828 1.00 85.62 104 HIS A N 1
ATOM 847 C CA . HIS A 1 104 ? -19.505 -2.193 -4.568 1.00 85.62 104 HIS A CA 1
ATOM 848 C C . HIS A 1 104 ? -19.407 -3.476 -3.737 1.00 85.62 104 HIS A C 1
ATOM 850 O O . HIS A 1 104 ? -19.591 -4.579 -4.249 1.00 85.62 104 HIS A O 1
ATOM 856 N N . GLY A 1 105 ? -19.135 -3.324 -2.440 1.00 84.56 105 GLY A N 1
ATOM 857 C CA . GLY A 1 105 ? -18.985 -4.460 -1.531 1.00 84.56 105 GLY A CA 1
ATOM 858 C C . GLY A 1 105 ? -17.699 -5.264 -1.736 1.00 84.56 105 GLY A C 1
ATOM 859 O O . GLY A 1 105 ? -17.625 -6.388 -1.244 1.00 84.56 105 GLY A O 1
ATOM 860 N N . LEU A 1 106 ? -16.701 -4.711 -2.439 1.00 92.31 106 LEU A N 1
ATOM 861 C CA . LEU A 1 106 ? -15.365 -5.298 -2.538 1.00 92.31 106 LEU A CA 1
ATOM 862 C C . LEU A 1 106 ? -14.839 -5.635 -1.136 1.00 92.31 106 LEU A C 1
ATOM 864 O O . LEU A 1 106 ? -14.817 -4.771 -0.269 1.00 92.31 106 LEU A O 1
ATOM 868 N N . GLU A 1 107 ? -14.406 -6.874 -0.908 1.00 95.44 107 GLU A N 1
ATOM 869 C CA . GLU A 1 107 ? -13.775 -7.269 0.356 1.00 95.44 107 GLU A CA 1
ATOM 870 C C . GLU A 1 107 ? -12.262 -7.333 0.188 1.00 95.44 107 GLU A C 1
ATOM 872 O O . GLU A 1 107 ? -11.735 -8.256 -0.436 1.00 95.44 107 GLU A O 1
ATOM 877 N N . ILE A 1 108 ? -11.549 -6.364 0.752 1.00 96.56 108 ILE A N 1
ATOM 878 C CA . ILE A 1 108 ? -10.090 -6.303 0.664 1.00 96.56 108 ILE A CA 1
ATOM 879 C C . ILE A 1 108 ? -9.474 -7.018 1.865 1.00 96.56 108 ILE A C 1
ATOM 881 O O . ILE A 1 108 ? -9.717 -6.688 3.026 1.00 96.56 108 ILE A O 1
ATOM 885 N N . ARG A 1 109 ? -8.630 -8.014 1.597 1.00 96.75 109 ARG A N 1
ATOM 886 C CA . ARG A 1 109 ? -7.929 -8.741 2.654 1.00 96.75 109 ARG A CA 1
ATOM 887 C C . ARG A 1 109 ? -6.757 -7.934 3.197 1.00 96.75 109 ARG A C 1
ATOM 889 O O . ARG A 1 109 ? -6.614 -7.858 4.412 1.00 96.75 109 ARG A O 1
ATOM 896 N N . GLN A 1 110 ? -5.949 -7.344 2.319 1.00 96.81 110 GLN A N 1
ATOM 897 C CA . GLN A 1 110 ? -4.819 -6.501 2.709 1.00 96.81 110 GLN A CA 1
ATOM 898 C C . GLN A 1 110 ? -4.777 -5.234 1.859 1.00 96.81 110 GLN A C 1
ATOM 900 O O . GLN A 1 110 ? -4.851 -5.300 0.633 1.00 96.81 110 GLN A O 1
ATOM 905 N N . VAL A 1 111 ? -4.641 -4.089 2.515 1.00 96.94 111 VAL A N 1
ATOM 906 C CA . VAL A 1 111 ? -4.165 -2.854 1.889 1.00 96.94 111 VAL A CA 1
ATOM 907 C C . VAL A 1 111 ? -2.676 -2.752 2.191 1.00 96.94 111 VAL A C 1
ATOM 909 O O . VAL A 1 111 ? -2.289 -2.874 3.350 1.00 96.94 111 VAL A O 1
ATOM 912 N N . ILE A 1 112 ? -1.840 -2.566 1.176 1.00 94.88 112 ILE A N 1
ATOM 913 C CA . ILE A 1 112 ? -0.380 -2.561 1.314 1.00 94.88 112 ILE A CA 1
ATOM 914 C C . ILE A 1 112 ? 0.162 -1.275 0.712 1.00 94.88 112 ILE A C 1
ATOM 916 O O . ILE A 1 112 ? -0.153 -0.943 -0.428 1.00 94.88 112 ILE A O 1
ATOM 920 N N . PHE A 1 113 ? 0.981 -0.563 1.471 1.00 90.56 113 PHE A N 1
ATOM 921 C CA . PHE A 1 113 ? 1.626 0.664 1.023 1.00 90.56 113 PHE A CA 1
ATOM 922 C C . PHE A 1 113 ? 2.972 0.330 0.398 1.00 90.56 113 PHE A C 1
ATOM 924 O O . PHE A 1 113 ? 3.707 -0.507 0.934 1.00 90.56 113 PHE A O 1
ATOM 931 N N . ASP A 1 114 ? 3.300 0.969 -0.726 1.00 85.38 114 ASP A N 1
ATOM 932 C CA . ASP A 1 114 ? 4.630 0.796 -1.292 1.00 85.38 114 ASP A CA 1
ATOM 933 C C . ASP A 1 114 ? 5.700 1.291 -0.318 1.00 85.38 114 ASP A C 1
ATOM 935 O O . ASP A 1 114 ? 5.611 2.373 0.264 1.00 85.38 114 ASP A O 1
ATOM 939 N N . TYR A 1 115 ? 6.722 0.463 -0.154 1.00 74.06 115 TYR A N 1
ATOM 940 C CA . TYR A 1 115 ? 7.809 0.658 0.794 1.00 74.06 115 TYR A CA 1
ATOM 941 C C . TYR A 1 115 ? 9.159 0.901 0.105 1.00 74.06 115 TYR A C 1
ATOM 943 O O . TYR A 1 115 ? 10.183 1.005 0.771 1.00 74.06 115 TYR A O 1
ATOM 951 N N . PHE A 1 116 ? 9.171 1.012 -1.228 1.00 70.69 116 PHE A N 1
ATOM 952 C CA . PHE A 1 116 ? 10.359 1.320 -2.036 1.00 70.69 116 PHE A CA 1
ATOM 953 C C . PHE A 1 116 ? 10.637 2.819 -2.218 1.00 70.69 116 PHE A C 1
ATOM 955 O O . PHE A 1 116 ? 11.659 3.194 -2.790 1.00 70.69 116 PHE A O 1
ATOM 962 N N . TYR A 1 117 ? 9.735 3.688 -1.768 1.00 61.88 117 TYR A N 1
ATOM 963 C CA . TYR A 1 117 ? 9.848 5.141 -1.929 1.00 61.88 117 TYR A CA 1
ATOM 964 C C . TYR A 1 117 ? 9.860 5.867 -0.583 1.00 61.88 117 TYR A C 1
ATOM 966 O O . TYR A 1 117 ? 9.150 6.850 -0.399 1.00 61.88 117 TYR A O 1
ATOM 974 N N . ILE A 1 118 ? 10.665 5.390 0.373 1.00 62.16 118 ILE A N 1
ATOM 975 C CA . ILE A 1 118 ? 10.688 5.960 1.729 1.00 62.16 118 ILE A CA 1
ATOM 976 C C . ILE A 1 118 ? 12.087 6.439 2.130 1.00 62.16 118 ILE A C 1
ATOM 978 O O . ILE A 1 118 ? 12.746 5.812 2.950 1.00 62.16 118 ILE A O 1
ATOM 982 N N . PRO A 1 119 ? 12.535 7.615 1.668 1.00 53.31 119 PRO A N 1
ATOM 983 C CA . PRO A 1 119 ? 13.090 8.574 2.605 1.00 53.31 119 PRO A CA 1
ATOM 984 C C . PRO A 1 119 ? 11.926 9.188 3.403 1.00 53.31 119 PRO A C 1
ATOM 986 O O . PRO A 1 119 ? 10.872 9.478 2.836 1.00 53.31 119 PRO A O 1
ATOM 989 N N . GLU A 1 120 ? 12.096 9.404 4.709 1.00 61.62 120 GLU A N 1
ATOM 990 C CA . GLU A 1 120 ? 11.089 9.998 5.615 1.00 61.62 120 GLU A CA 1
ATOM 991 C C . GLU A 1 120 ? 10.399 11.249 5.038 1.00 61.62 120 GLU A C 1
ATOM 993 O O . GLU A 1 120 ? 9.221 11.481 5.297 1.00 61.62 120 GLU A O 1
ATOM 998 N N . HIS A 1 121 ? 11.095 12.003 4.181 1.00 63.53 121 HIS A N 1
ATOM 999 C CA . HIS A 1 121 ? 10.560 13.145 3.440 1.00 63.53 121 HIS A CA 1
ATOM 1000 C C . HIS A 1 121 ? 9.371 12.819 2.526 1.00 63.53 121 HIS A C 1
ATOM 1002 O O . HIS A 1 121 ? 8.452 13.623 2.411 1.00 63.53 121 HIS A O 1
ATOM 1008 N N . TRP A 1 122 ? 9.362 11.665 1.859 1.00 68.88 122 TRP A N 1
ATOM 1009 C CA . TRP A 1 122 ? 8.244 11.299 0.986 1.00 68.88 122 TRP A CA 1
ATOM 1010 C C . TRP A 1 122 ? 7.023 10.894 1.812 1.00 68.88 122 TRP A C 1
ATOM 1012 O O . TRP A 1 122 ? 5.904 11.324 1.532 1.00 68.88 122 TRP A O 1
ATOM 1022 N N . ALA A 1 123 ? 7.262 10.130 2.881 1.00 72.00 123 ALA A N 1
ATOM 1023 C CA . ALA A 1 123 ? 6.246 9.749 3.851 1.00 72.00 123 ALA A CA 1
ATOM 1024 C C . ALA A 1 123 ? 5.603 10.975 4.515 1.00 72.00 123 ALA A C 1
ATOM 1026 O O . ALA A 1 123 ? 4.381 11.066 4.572 1.00 72.00 123 ALA A O 1
ATOM 1027 N N . SER A 1 124 ? 6.397 11.951 4.958 1.00 74.19 124 SER A N 1
ATOM 1028 C CA . SER A 1 124 ? 5.866 13.169 5.576 1.00 74.19 124 SER A CA 1
ATOM 1029 C C . SER A 1 124 ? 5.079 14.029 4.585 1.00 74.19 124 SER A C 1
ATOM 1031 O O . SER A 1 124 ? 3.995 14.498 4.920 1.00 74.19 124 SER A O 1
ATOM 1033 N N . GLN A 1 125 ? 5.546 14.167 3.341 1.00 74.00 125 GLN A N 1
ATOM 1034 C CA . GLN A 1 125 ? 4.832 14.924 2.304 1.00 74.00 125 GLN A CA 1
ATOM 1035 C C . GLN A 1 125 ? 3.506 14.282 1.883 1.00 74.00 125 GLN A C 1
ATOM 1037 O O . GLN A 1 125 ? 2.566 14.993 1.528 1.00 74.00 125 GLN A O 1
ATOM 1042 N N . ARG A 1 126 ? 3.435 12.946 1.857 1.00 72.25 126 ARG A N 1
ATOM 1043 C CA . ARG A 1 126 ? 2.269 12.215 1.338 1.00 72.25 126 ARG A CA 1
ATOM 1044 C C . ARG A 1 126 ? 1.298 11.745 2.408 1.00 72.25 126 ARG A C 1
ATOM 1046 O O . ARG A 1 126 ? 0.139 11.539 2.072 1.00 72.25 126 ARG A O 1
ATOM 1053 N N . TRP A 1 127 ? 1.766 11.531 3.635 1.00 75.88 127 TRP A N 1
ATOM 1054 C CA . TRP A 1 127 ? 0.994 10.913 4.719 1.00 75.88 127 TRP A CA 1
ATOM 1055 C C . TRP A 1 127 ? 0.973 11.749 5.998 1.00 75.88 127 TRP A C 1
ATOM 1057 O O . TRP A 1 127 ? 0.155 11.489 6.876 1.00 75.88 127 TRP A O 1
ATOM 1067 N N . GLY A 1 128 ? 1.833 12.765 6.109 1.00 73.31 128 GLY A N 1
ATOM 1068 C CA . GLY A 1 128 ? 1.959 13.593 7.310 1.00 73.31 128 GLY A CA 1
ATOM 1069 C C . GLY A 1 128 ? 0.759 14.499 7.592 1.00 73.31 128 GLY A C 1
ATOM 1070 O O . GLY A 1 128 ? 0.781 15.231 8.570 1.00 73.31 128 GLY A O 1
ATOM 1071 N N . SER A 1 129 ? -0.287 14.474 6.760 1.00 81.81 129 SER A N 1
ATOM 1072 C CA . SER A 1 129 ? -1.503 15.262 6.986 1.00 81.81 129 SER A CA 1
ATOM 1073 C C . SER A 1 129 ? -2.440 14.671 8.052 1.00 81.81 129 SER A C 1
ATOM 1075 O O . SER A 1 129 ? -3.429 15.311 8.404 1.00 81.81 129 SER A O 1
ATOM 1077 N N . GLY A 1 130 ? -2.205 13.429 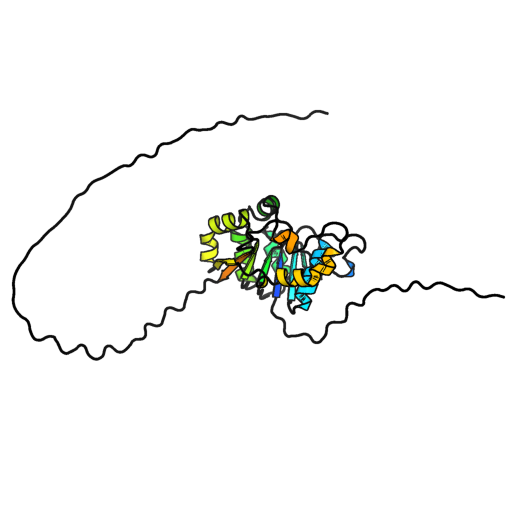8.495 1.00 87.06 130 GLY A N 1
ATOM 1078 C CA . GLY A 1 130 ? -3.120 12.695 9.380 1.00 87.06 130 GLY A CA 1
ATOM 1079 C C . GLY A 1 130 ? -4.317 12.062 8.665 1.00 87.06 130 GLY A C 1
ATOM 1080 O O . GLY A 1 130 ? -4.970 11.173 9.221 1.00 87.06 130 GLY A O 1
ATOM 1081 N N . ARG A 1 131 ? -4.616 12.448 7.413 1.00 89.69 131 ARG A N 1
ATOM 1082 C CA . ARG A 1 131 ? -5.801 11.981 6.661 1.00 89.69 131 ARG A CA 1
ATOM 1083 C C . ARG A 1 131 ? -5.774 10.493 6.346 1.00 89.69 131 ARG A C 1
ATOM 1085 O O . ARG A 1 131 ? -6.831 9.871 6.218 1.00 89.69 131 ARG A O 1
ATOM 1092 N N . LEU A 1 132 ? -4.598 9.886 6.280 1.00 89.25 132 LEU A N 1
ATOM 1093 C CA . LEU A 1 132 ? -4.472 8.444 6.154 1.00 89.25 132 LEU A CA 1
ATOM 1094 C C . LEU A 1 132 ? -5.207 7.732 7.303 1.00 89.25 132 LEU A C 1
ATOM 1096 O O . LEU A 1 132 ? -6.024 6.843 7.053 1.00 89.25 132 LEU A O 1
ATOM 1100 N N . VAL A 1 133 ? -4.950 8.154 8.543 1.00 92.81 133 VAL A N 1
ATOM 1101 C CA . VAL A 1 133 ? -5.514 7.537 9.753 1.00 92.81 133 VAL A CA 1
ATOM 1102 C C . VAL A 1 133 ? -6.922 8.048 10.038 1.00 92.81 133 VAL A C 1
ATOM 1104 O O . VAL A 1 133 ? -7.801 7.264 10.383 1.00 92.81 133 VAL A O 1
ATOM 1107 N N . THR A 1 134 ? -7.156 9.344 9.842 1.00 93.50 134 THR A N 1
ATOM 1108 C CA . THR A 1 134 ? -8.422 9.998 10.206 1.00 93.50 134 THR A CA 1
ATOM 1109 C C . THR A 1 134 ? -9.540 9.818 9.178 1.00 93.50 134 THR A C 1
ATOM 1111 O O . THR A 1 134 ? -10.704 9.735 9.565 1.00 93.50 134 THR A O 1
ATOM 1114 N N . ASP A 1 135 ? -9.210 9.676 7.889 1.00 92.81 135 ASP A N 1
ATOM 1115 C CA . ASP A 1 135 ? -10.200 9.577 6.808 1.00 92.81 135 ASP A CA 1
ATOM 1116 C C . ASP A 1 135 ? -10.089 8.256 6.027 1.00 92.81 135 ASP A C 1
ATOM 1118 O O . ASP A 1 135 ? -11.077 7.542 5.834 1.00 92.81 135 ASP A O 1
ATOM 1122 N N . THR A 1 136 ? -8.891 7.927 5.538 1.00 92.50 136 THR A N 1
ATOM 1123 C CA . THR A 1 136 ? -8.690 6.892 4.507 1.00 92.50 136 THR A CA 1
ATOM 1124 C C . THR A 1 136 ? -8.892 5.484 5.051 1.00 92.50 136 THR A C 1
ATOM 1126 O O . THR A 1 136 ? -9.652 4.699 4.476 1.00 92.50 136 THR A O 1
ATOM 1129 N N . ILE A 1 137 ? -8.242 5.162 6.171 1.00 94.44 137 ILE A N 1
ATOM 1130 C CA . ILE A 1 137 ? -8.383 3.873 6.855 1.00 94.44 137 ILE A CA 1
ATOM 1131 C C . ILE A 1 137 ? -9.847 3.631 7.276 1.00 94.44 137 ILE A C 1
ATOM 1133 O O . ILE A 1 137 ? -10.396 2.601 6.864 1.00 94.44 137 ILE A O 1
ATOM 1137 N N . PRO A 1 138 ? -10.527 4.556 7.989 1.00 94.81 138 PRO A N 1
ATOM 1138 C CA . PRO A 1 138 ? -11.944 4.411 8.331 1.00 94.81 138 PRO A CA 1
ATOM 1139 C C . PRO A 1 138 ? -12.843 4.210 7.105 1.00 94.81 138 PRO A C 1
ATOM 1141 O O . PRO A 1 138 ? -13.679 3.301 7.071 1.00 94.81 138 PRO A O 1
ATOM 1144 N N . PHE A 1 139 ? -12.652 5.008 6.048 1.00 94.19 139 PHE A N 1
ATOM 1145 C CA . PHE A 1 139 ? -13.430 4.881 4.815 1.00 94.19 139 PHE A CA 1
ATOM 1146 C C . PHE A 1 139 ? -13.287 3.492 4.183 1.00 94.19 139 PHE A C 1
ATOM 1148 O O . PHE A 1 139 ? -14.294 2.844 3.876 1.00 94.19 139 PHE A O 1
ATOM 1155 N N . LEU A 1 140 ? -12.052 3.015 4.005 1.00 94.62 140 LEU A N 1
ATOM 1156 C CA . LEU A 1 140 ? -11.792 1.713 3.395 1.00 94.62 140 LEU A CA 1
ATOM 1157 C C . LEU A 1 140 ? -12.291 0.566 4.280 1.00 94.62 140 LEU A C 1
ATOM 1159 O O . LEU A 1 140 ? -12.824 -0.424 3.771 1.00 94.62 140 LEU A O 1
ATOM 1163 N N . ARG A 1 141 ? -12.188 0.707 5.606 1.00 92.75 141 ARG A N 1
ATOM 1164 C CA . ARG A 1 141 ? -12.711 -0.270 6.564 1.00 92.75 141 ARG A CA 1
ATOM 1165 C C . ARG A 1 141 ? -14.220 -0.457 6.415 1.00 92.75 141 ARG A C 1
ATOM 1167 O O . ARG A 1 141 ? -14.689 -1.595 6.402 1.00 92.75 141 ARG A O 1
ATOM 1174 N N . ARG A 1 142 ? -14.963 0.641 6.264 1.00 91.62 142 ARG A N 1
ATOM 1175 C CA . ARG A 1 142 ? -16.430 0.639 6.155 1.00 91.62 142 ARG A CA 1
ATOM 1176 C C . ARG A 1 142 ? -16.916 0.244 4.757 1.00 91.62 142 ARG A C 1
ATOM 1178 O O . ARG A 1 142 ? -17.856 -0.537 4.640 1.00 91.62 142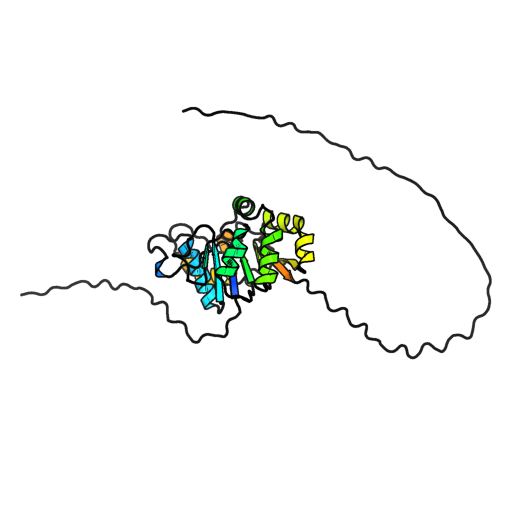 ARG A O 1
ATOM 1185 N N . THR A 1 143 ? -16.261 0.743 3.709 1.00 91.81 143 THR A N 1
ATOM 1186 C CA . THR A 1 143 ? -16.733 0.603 2.318 1.00 91.81 143 THR A CA 1
ATOM 1187 C C . THR A 1 143 ? -16.223 -0.666 1.642 1.00 91.81 143 THR A C 1
ATOM 1189 O O . THR A 1 143 ? -16.969 -1.308 0.906 1.00 91.81 143 THR A O 1
ATOM 1192 N N . ALA A 1 144 ? -14.971 -1.050 1.912 1.00 93.44 144 ALA A N 1
ATOM 1193 C CA . ALA A 1 144 ? -14.301 -2.182 1.269 1.00 93.44 144 ALA A CA 1
ATOM 1194 C C . ALA A 1 144 ? -13.968 -3.333 2.241 1.00 93.44 144 ALA A C 1
ATOM 1196 O O . ALA A 1 144 ? -13.136 -4.198 1.950 1.00 93.44 144 ALA A O 1
ATOM 1197 N N . ARG A 1 145 ? -14.580 -3.313 3.437 1.00 92.44 145 ARG A N 1
ATOM 1198 C CA . ARG A 1 145 ? -14.438 -4.327 4.499 1.00 92.44 145 ARG A CA 1
ATOM 1199 C C . ARG A 1 145 ? -12.987 -4.752 4.740 1.00 92.44 145 ARG A C 1
ATOM 1201 O O . ARG A 1 145 ? -12.730 -5.928 5.007 1.00 92.44 145 ARG A O 1
ATOM 1208 N N . VAL A 1 146 ? -12.051 -3.797 4.663 1.00 95.44 146 VAL A N 1
ATOM 1209 C CA . VAL A 1 146 ? -10.615 -4.080 4.788 1.00 95.44 146 VAL A CA 1
ATOM 1210 C C . VAL A 1 146 ? -10.345 -4.847 6.079 1.00 95.44 146 VAL A C 1
ATOM 1212 O O . VAL A 1 146 ? -10.863 -4.474 7.138 1.00 95.44 146 VAL A O 1
ATOM 1215 N N . ARG A 1 147 ? -9.560 -5.927 5.991 1.00 95.00 147 ARG A N 1
ATOM 1216 C CA . ARG A 1 147 ? -9.159 -6.720 7.165 1.00 95.00 147 ARG A CA 1
ATOM 1217 C C . ARG A 1 147 ? -7.841 -6.270 7.771 1.00 95.00 147 ARG A C 1
ATOM 1219 O O . ARG A 1 147 ? -7.723 -6.290 8.986 1.00 95.00 147 ARG A O 1
ATOM 1226 N N . GLU A 1 148 ? -6.862 -5.907 6.953 1.00 96.56 148 GLU A N 1
ATOM 1227 C CA . GLU A 1 148 ? -5.547 -5.491 7.435 1.00 96.56 148 GLU A CA 1
ATOM 1228 C C . GLU A 1 148 ? -4.985 -4.362 6.570 1.00 96.56 148 GLU A C 1
ATOM 1230 O O . GLU A 1 148 ? -5.141 -4.377 5.345 1.00 96.56 148 GLU A O 1
ATOM 1235 N N . PHE A 1 149 ? -4.279 -3.429 7.204 1.00 96.62 149 PHE A N 1
ATOM 1236 C CA . PHE A 1 149 ? -3.420 -2.459 6.528 1.00 96.62 149 PHE A CA 1
ATOM 1237 C C . PHE A 1 149 ? -1.967 -2.761 6.882 1.00 96.62 149 PHE A C 1
ATOM 1239 O O . PHE A 1 149 ? -1.644 -2.991 8.046 1.00 96.62 149 PHE A O 1
ATOM 1246 N N . TRP A 1 150 ? -1.106 -2.769 5.872 1.00 95.56 150 TRP A N 1
ATOM 1247 C CA . TRP A 1 150 ? 0.315 -3.061 5.981 1.00 95.56 150 TRP A CA 1
ATOM 1248 C C . TRP A 1 150 ? 1.107 -1.830 5.565 1.00 95.56 150 TRP A C 1
ATOM 1250 O O . TRP A 1 150 ? 1.123 -1.450 4.391 1.00 95.56 150 TRP A O 1
ATOM 1260 N N . LEU A 1 151 ? 1.742 -1.216 6.556 1.00 92.12 151 LEU A N 1
ATOM 1261 C CA . LEU A 1 151 ? 2.503 0.014 6.434 1.00 92.12 151 LEU A CA 1
ATOM 1262 C C . LEU A 1 151 ? 4.002 -0.273 6.603 1.00 92.12 151 LEU A C 1
ATOM 1264 O O . LEU A 1 151 ? 4.381 -1.199 7.326 1.00 92.12 151 LEU A O 1
ATOM 1268 N N . PRO A 1 152 ? 4.872 0.521 5.971 1.00 90.31 152 PRO A N 1
ATOM 1269 C CA . PRO A 1 152 ? 6.294 0.543 6.300 1.00 90.31 152 PRO A CA 1
ATOM 1270 C C . PRO A 1 152 ? 6.511 1.011 7.747 1.00 90.31 152 PRO A C 1
ATOM 1272 O O . PRO A 1 152 ? 5.895 1.984 8.184 1.00 90.31 152 PRO A O 1
ATOM 1275 N N . ASN A 1 153 ? 7.407 0.361 8.494 1.00 89.94 153 ASN A N 1
ATOM 1276 C CA . ASN A 1 153 ? 7.779 0.839 9.825 1.00 89.94 153 ASN A CA 1
ATOM 1277 C C . ASN A 1 153 ? 8.869 1.919 9.744 1.00 89.94 153 ASN A C 1
ATOM 1279 O O . ASN A 1 153 ? 10.061 1.623 9.838 1.00 89.94 153 ASN A O 1
ATOM 1283 N N . CYS A 1 154 ? 8.452 3.175 9.600 1.00 86.56 154 CYS A N 1
ATOM 1284 C CA . CYS A 1 154 ? 9.318 4.350 9.700 1.00 86.56 154 CYS A CA 1
ATOM 1285 C C . CYS A 1 154 ? 8.836 5.297 10.808 1.00 86.56 154 CYS A C 1
ATOM 1287 O O . CYS A 1 154 ? 7.717 5.163 11.307 1.00 86.56 154 CYS A O 1
ATOM 1289 N N . LYS A 1 155 ? 9.678 6.264 11.194 1.00 86.81 155 LYS A N 1
ATOM 1290 C CA . LYS A 1 155 ? 9.375 7.213 12.275 1.00 86.81 155 LYS A CA 1
ATOM 1291 C C . LYS A 1 155 ? 8.064 7.967 12.034 1.00 86.81 155 LYS A C 1
ATOM 1293 O O . LYS A 1 155 ? 7.192 7.922 12.890 1.00 86.81 155 LYS A O 1
ATOM 1298 N N . VAL A 1 156 ? 7.902 8.537 10.838 1.00 86.75 156 VAL A N 1
ATOM 1299 C CA . VAL A 1 156 ? 6.696 9.284 10.436 1.00 86.75 156 VAL A CA 1
ATOM 1300 C C . VAL A 1 156 ? 5.427 8.450 10.619 1.00 86.75 156 VAL A C 1
ATOM 1302 O O . VAL A 1 156 ? 4.431 8.950 11.122 1.00 86.75 156 VAL A O 1
ATOM 1305 N N . MET A 1 157 ? 5.456 7.169 10.236 1.00 88.62 157 MET A N 1
ATOM 1306 C CA . MET A 1 157 ? 4.295 6.289 10.380 1.00 88.62 157 MET A CA 1
ATOM 1307 C C . MET A 1 157 ? 3.969 5.972 11.833 1.00 88.62 157 MET A C 1
ATOM 1309 O O . MET A 1 157 ? 2.798 5.935 12.188 1.00 88.62 157 MET A O 1
ATOM 1313 N N . ARG A 1 158 ? 4.984 5.748 12.674 1.00 91.00 158 ARG A N 1
ATOM 1314 C CA . ARG A 1 158 ? 4.762 5.510 14.105 1.00 91.00 158 ARG A CA 1
ATOM 1315 C C . ARG A 1 158 ? 4.156 6.735 14.776 1.00 91.00 158 ARG A C 1
ATOM 1317 O O . ARG A 1 158 ? 3.113 6.605 15.400 1.00 91.00 158 ARG A O 1
ATOM 1324 N N . GLU A 1 159 ? 4.745 7.909 14.552 1.00 91.81 159 GLU A N 1
ATOM 1325 C CA . GLU A 1 159 ? 4.252 9.174 15.111 1.00 91.81 159 GLU A CA 1
ATOM 1326 C C . GLU A 1 159 ? 2.804 9.448 14.677 1.00 91.81 159 GLU A C 1
ATOM 1328 O O . GLU A 1 159 ? 1.968 9.766 15.515 1.00 91.81 159 GLU A O 1
ATOM 1333 N N . LEU A 1 160 ? 2.472 9.217 13.401 1.00 91.62 160 LEU A N 1
ATOM 1334 C CA . LEU A 1 160 ? 1.112 9.389 12.879 1.00 91.62 160 LEU A CA 1
ATOM 1335 C C . LEU A 1 160 ? 0.084 8.453 13.539 1.00 91.62 160 LEU A C 1
ATOM 1337 O O . LEU A 1 160 ? -1.069 8.832 13.742 1.00 91.62 160 LEU A O 1
ATOM 1341 N N . LEU A 1 161 ? 0.473 7.205 13.818 1.00 94.00 161 LEU A N 1
ATOM 1342 C CA . LEU A 1 161 ? -0.409 6.217 14.444 1.00 94.00 161 LEU A CA 1
ATOM 1343 C C . LEU A 1 161 ? -0.559 6.454 15.947 1.00 94.00 161 LEU A C 1
ATOM 1345 O O . LEU A 1 161 ? -1.645 6.234 16.473 1.00 94.00 161 LEU A O 1
ATOM 1349 N N . GLU A 1 162 ? 0.502 6.906 16.615 1.00 95.38 162 GLU A N 1
ATOM 1350 C CA . GLU A 1 162 ? 0.487 7.302 18.026 1.00 95.38 162 GLU A CA 1
ATOM 1351 C C . GLU A 1 162 ? -0.364 8.564 18.233 1.00 95.38 162 GLU A C 1
ATOM 1353 O O . GLU A 1 162 ? -1.217 8.592 19.117 1.00 95.38 162 GLU A O 1
ATOM 1358 N N . GLU A 1 163 ? -0.213 9.581 17.378 1.00 95.31 163 GLU A N 1
ATOM 1359 C CA . GLU A 1 163 ? -0.996 10.825 17.441 1.00 95.31 163 GLU A CA 1
ATOM 1360 C C . GLU A 1 163 ? -2.505 10.582 17.269 1.00 95.31 163 GLU A C 1
ATOM 1362 O O . GLU A 1 163 ? -3.334 11.266 17.873 1.00 95.31 163 GLU A O 1
ATOM 1367 N N . HIS A 1 164 ? -2.878 9.604 16.444 1.00 95.12 164 HIS A N 1
ATOM 1368 C CA . HIS A 1 164 ? -4.269 9.324 16.083 1.00 95.12 164 HIS A CA 1
ATOM 1369 C C . HIS A 1 164 ? -4.773 7.967 16.597 1.00 95.12 164 HIS A C 1
ATOM 1371 O O . HIS A 1 164 ? -5.736 7.415 16.051 1.00 95.12 164 HIS A O 1
ATOM 1377 N N . GLU A 1 165 ? -4.161 7.431 17.656 1.00 94.94 165 GLU A N 1
ATOM 1378 C CA . GLU A 1 165 ? -4.506 6.122 18.223 1.00 94.94 165 GLU A CA 1
ATOM 1379 C C . GLU A 1 165 ? -5.996 6.034 18.593 1.00 94.94 165 GLU A C 1
ATOM 1381 O O . GLU A 1 165 ? -6.668 5.054 18.262 1.00 94.94 165 GLU A O 1
ATOM 1386 N N . GLU A 1 166 ? -6.554 7.093 19.189 1.00 94.50 166 GLU A N 1
ATOM 1387 C CA . GLU A 1 166 ? -7.969 7.148 19.580 1.00 94.50 166 GLU A CA 1
ATOM 1388 C C . GLU A 1 166 ? -8.922 6.929 18.394 1.00 94.50 166 GLU A C 1
ATOM 1390 O O . GLU A 1 166 ? -9.963 6.278 18.537 1.00 94.50 166 GLU A O 1
ATOM 1395 N N . VAL A 1 167 ? -8.559 7.412 17.200 1.00 95.25 167 VAL A N 1
ATOM 1396 C CA . VAL A 1 167 ? -9.364 7.224 15.986 1.00 95.25 167 VAL A CA 1
ATOM 1397 C C . VAL A 1 167 ? -9.349 5.759 15.558 1.00 95.25 167 VAL A C 1
ATOM 1399 O O . VAL A 1 167 ? -10.412 5.198 15.281 1.00 95.25 167 VAL A O 1
ATOM 1402 N N . LEU A 1 168 ? -8.180 5.111 15.564 1.00 94.62 168 LEU A N 1
ATOM 1403 C CA . LEU A 1 168 ? -8.063 3.683 15.252 1.00 94.62 168 LEU A CA 1
ATOM 1404 C C . LEU A 1 168 ? -8.891 2.835 16.220 1.00 94.62 168 LEU A C 1
ATOM 1406 O O . LEU A 1 168 ? -9.685 2.000 15.778 1.00 94.62 168 LEU A O 1
ATOM 1410 N N . VAL A 1 169 ? -8.776 3.104 17.523 1.00 94.75 169 VAL A N 1
ATOM 1411 C CA . VAL A 1 169 ? -9.538 2.400 18.562 1.00 94.75 169 VAL A CA 1
ATOM 1412 C C . VAL A 1 169 ? -11.042 2.591 18.362 1.00 94.75 169 VAL A C 1
ATOM 1414 O O . VAL A 1 169 ? -11.799 1.623 18.475 1.00 94.75 169 VAL A O 1
ATOM 1417 N N . SER A 1 170 ? -11.488 3.799 17.998 1.00 93.75 170 SER A N 1
ATOM 1418 C CA . SER A 1 170 ? -12.905 4.074 17.717 1.00 93.75 170 SER A CA 1
ATOM 1419 C C . SER A 1 170 ? -13.448 3.291 16.510 1.00 93.75 170 SER A C 1
ATOM 1421 O O . SER A 1 170 ? -14.608 2.877 16.517 1.00 93.75 170 SER A O 1
ATOM 1423 N N . GLU A 1 171 ? -12.597 2.981 15.525 1.00 94.06 171 GLU A N 1
ATOM 1424 C CA . GLU A 1 171 ? -12.916 2.094 14.395 1.00 94.06 171 GLU A CA 1
ATOM 1425 C C . GLU A 1 171 ? -12.774 0.596 14.733 1.00 94.06 171 GLU A C 1
ATOM 1427 O O . GLU A 1 171 ? -12.941 -0.271 13.864 1.00 94.06 171 GLU A O 1
ATOM 1432 N N . GLY A 1 172 ? -12.462 0.262 15.988 1.00 94.19 172 GLY A N 1
ATOM 1433 C CA . GLY A 1 172 ? -12.214 -1.106 16.433 1.00 94.19 172 GLY A CA 1
ATOM 1434 C C . GLY A 1 172 ? -10.931 -1.695 15.850 1.00 94.19 172 GLY A C 1
ATOM 1435 O O . GLY A 1 172 ? -10.878 -2.903 15.598 1.00 94.19 172 GLY A O 1
ATOM 1436 N N . LEU A 1 173 ? -9.929 -0.856 15.585 1.00 95.69 173 LEU A N 1
ATOM 1437 C CA . LEU A 1 173 ? -8.625 -1.221 15.041 1.00 95.69 173 LEU A CA 1
ATOM 1438 C C . LEU A 1 173 ? -7.525 -1.021 16.088 1.00 95.69 173 LEU A C 1
ATOM 1440 O O . LEU A 1 173 ? -7.631 -0.178 16.971 1.00 95.69 173 LEU A O 1
ATOM 1444 N N . ASP A 1 174 ? -6.468 -1.806 15.947 1.00 95.81 174 ASP A N 1
ATOM 1445 C CA . ASP A 1 174 ? -5.226 -1.713 16.709 1.00 95.81 174 ASP A CA 1
ATOM 1446 C C . ASP A 1 174 ? -4.048 -1.924 15.753 1.00 95.81 174 ASP A C 1
ATOM 1448 O O . ASP A 1 174 ? -4.212 -2.512 14.672 1.00 95.81 174 ASP A O 1
ATOM 1452 N N . TRP A 1 175 ? -2.866 -1.444 16.124 1.00 96.62 175 TRP A N 1
ATOM 1453 C CA . TRP A 1 175 ? -1.663 -1.560 15.317 1.00 96.62 175 TRP A CA 1
ATOM 1454 C C . TRP A 1 175 ? -0.539 -2.272 16.067 1.00 96.62 175 TRP A C 1
ATOM 1456 O O . TRP A 1 175 ? -0.414 -2.232 17.283 1.00 96.62 175 TRP A O 1
ATOM 1466 N N . SER A 1 176 ? 0.284 -2.999 15.319 1.00 95.62 176 SER A N 1
ATOM 1467 C CA . SER A 1 176 ? 1.372 -3.797 15.880 1.00 95.62 176 SER A CA 1
ATOM 1468 C C . SER A 1 176 ? 2.579 -3.809 14.958 1.00 95.62 176 SER A C 1
ATOM 1470 O O . SER A 1 176 ? 2.451 -3.745 13.733 1.00 95.62 176 SER A O 1
ATOM 1472 N N . LEU A 1 177 ? 3.761 -3.925 15.554 1.00 95.38 177 LEU A N 1
ATOM 1473 C CA . LEU A 1 177 ? 5.007 -4.123 14.826 1.00 95.38 177 LEU A CA 1
ATOM 1474 C C . LEU A 1 177 ? 5.115 -5.574 14.343 1.00 95.38 177 LEU A C 1
ATOM 1476 O O . LEU A 1 177 ? 4.842 -6.517 15.090 1.00 95.38 177 LEU A O 1
ATOM 1480 N N . VAL A 1 178 ? 5.539 -5.768 13.094 1.00 94.88 178 VAL A N 1
ATOM 1481 C CA . VAL A 1 178 ? 5.671 -7.090 12.472 1.00 94.88 178 VAL A CA 1
ATOM 1482 C C . VAL A 1 178 ? 7.126 -7.375 12.144 1.00 94.88 178 VAL A C 1
ATOM 1484 O O . VAL A 1 178 ? 7.737 -6.706 11.314 1.00 94.88 178 VAL A O 1
ATOM 1487 N N . ARG A 1 179 ? 7.657 -8.432 12.764 1.00 93.75 179 ARG A N 1
ATOM 1488 C CA . ARG A 1 179 ? 9.019 -8.923 12.527 1.00 93.75 179 ARG A CA 1
ATOM 1489 C C . ARG A 1 179 ? 9.123 -9.768 11.262 1.00 93.75 179 ARG A C 1
ATOM 1491 O O . ARG A 1 179 ? 10.120 -9.726 10.546 1.00 93.75 179 ARG A O 1
ATOM 1498 N N . GLU A 1 180 ? 8.109 -10.581 10.987 1.00 93.12 180 GLU A N 1
ATOM 1499 C CA . GLU A 1 180 ? 8.170 -11.563 9.910 1.00 93.12 180 GLU A CA 1
ATOM 1500 C C . GLU A 1 180 ? 7.873 -10.936 8.543 1.00 93.12 180 GLU A C 1
ATOM 1502 O O . GLU A 1 180 ? 6.717 -10.850 8.121 1.00 93.12 180 GLU A O 1
ATOM 1507 N N . ARG A 1 181 ? 8.935 -10.551 7.822 1.00 90.44 181 ARG A N 1
ATOM 1508 C CA . ARG A 1 181 ? 8.875 -9.951 6.472 1.00 90.44 181 ARG A CA 1
ATOM 1509 C C . ARG A 1 181 ? 7.978 -10.732 5.505 1.00 90.44 181 ARG A C 1
ATOM 1511 O O . ARG A 1 181 ? 7.194 -10.145 4.768 1.00 90.44 181 ARG A O 1
ATOM 1518 N N . TRP A 1 182 ? 8.028 -12.062 5.570 1.00 92.56 182 TRP A N 1
ATOM 1519 C CA . TRP A 1 182 ? 7.260 -12.977 4.719 1.00 92.56 182 TRP A CA 1
ATOM 1520 C C . TRP A 1 182 ? 5.742 -12.982 4.970 1.00 92.56 182 TRP A C 1
ATOM 1522 O O . TRP A 1 182 ? 5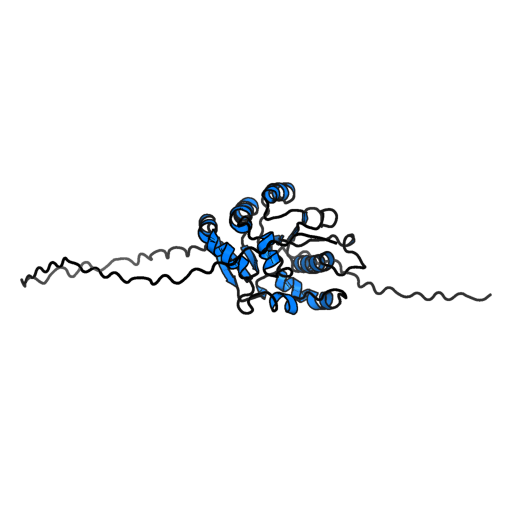.009 -13.618 4.215 1.00 92.56 182 TRP A O 1
ATOM 1532 N N . LYS A 1 183 ? 5.240 -12.294 6.006 1.00 92.94 183 LYS A N 1
ATOM 1533 C CA . LYS A 1 183 ? 3.792 -12.090 6.190 1.00 92.94 183 LYS A CA 1
ATOM 1534 C C . LYS A 1 183 ? 3.234 -10.975 5.295 1.00 92.94 183 LYS A C 1
ATOM 1536 O O . LYS A 1 183 ? 2.033 -10.977 5.028 1.00 92.94 183 LYS A O 1
ATOM 1541 N N . ASN A 1 184 ? 4.082 -10.064 4.810 1.00 93.25 184 ASN A N 1
ATOM 1542 C CA . ASN A 1 184 ? 3.704 -9.075 3.806 1.00 93.25 184 ASN A CA 1
ATOM 1543 C C . ASN A 1 184 ? 3.744 -9.732 2.416 1.00 93.25 184 ASN A C 1
ATOM 1545 O O . ASN A 1 184 ? 4.793 -10.163 1.938 1.00 93.25 184 ASN A O 1
ATOM 1549 N N . VAL A 1 185 ? 2.595 -9.823 1.748 1.00 95.38 185 VAL A N 1
ATOM 1550 C CA . VAL A 1 185 ? 2.483 -10.565 0.480 1.00 95.38 185 VAL A CA 1
ATOM 1551 C C . VAL A 1 185 ? 3.171 -9.857 -0.687 1.00 95.38 185 VAL A C 1
ATOM 1553 O O . VAL A 1 185 ? 3.665 -10.526 -1.593 1.00 95.38 185 VAL A O 1
ATOM 1556 N N . LEU A 1 186 ? 3.267 -8.524 -0.646 1.00 94.88 186 LEU A N 1
ATOM 1557 C CA . LEU A 1 186 ? 4.019 -7.750 -1.631 1.00 94.88 186 LEU A CA 1
ATOM 1558 C C . LEU A 1 186 ? 5.526 -7.963 -1.449 1.00 94.88 186 LEU A C 1
ATOM 1560 O O . LEU A 1 186 ? 6.236 -8.087 -2.445 1.00 94.88 186 LEU A O 1
ATOM 1564 N N . TYR A 1 187 ? 6.002 -8.095 -0.203 1.00 93.62 187 TYR A N 1
ATOM 1565 C CA . TYR A 1 187 ? 7.387 -8.488 0.078 1.00 93.62 187 TYR A CA 1
ATOM 1566 C C . TYR A 1 187 ? 7.711 -9.830 -0.581 1.00 93.62 187 TYR A C 1
ATOM 1568 O O . TYR A 1 187 ? 8.664 -9.914 -1.353 1.00 93.62 187 TYR A O 1
ATOM 1576 N N . VAL A 1 188 ? 6.878 -10.853 -0.354 1.00 94.50 188 VAL A N 1
ATOM 1577 C CA . VAL A 1 188 ? 7.067 -12.191 -0.943 1.00 94.50 188 VAL A CA 1
ATOM 1578 C C . VAL A 1 188 ? 7.038 -12.152 -2.472 1.00 94.50 188 VAL A C 1
ATOM 1580 O O . VAL A 1 188 ? 7.905 -12.744 -3.110 1.00 94.50 188 VAL A O 1
ATOM 1583 N N . ALA A 1 189 ? 6.076 -11.439 -3.068 1.00 94.69 189 ALA A N 1
ATOM 1584 C CA . ALA A 1 189 ? 6.004 -11.289 -4.521 1.00 94.69 189 ALA A CA 1
ATOM 1585 C C . ALA A 1 189 ? 7.264 -10.616 -5.084 1.00 94.69 189 ALA A C 1
ATOM 1587 O O . ALA A 1 189 ? 7.770 -11.024 -6.123 1.00 94.69 189 ALA A O 1
ATOM 1588 N N . THR A 1 190 ? 7.804 -9.627 -4.372 1.00 92.56 190 THR A N 1
ATOM 1589 C CA . THR A 1 190 ? 9.006 -8.898 -4.788 1.00 92.56 190 THR A CA 1
ATOM 1590 C C . THR A 1 190 ? 10.257 -9.785 -4.758 1.00 92.56 190 THR A C 1
ATOM 1592 O O . THR A 1 190 ? 11.015 -9.764 -5.723 1.00 92.56 190 THR A O 1
ATOM 1595 N N . GLU A 1 191 ? 10.442 -10.631 -3.734 1.00 92.75 191 GLU A N 1
ATOM 1596 C CA . GLU A 1 191 ? 11.560 -11.602 -3.682 1.00 92.75 191 GLU A CA 1
ATOM 1597 C C . GLU A 1 191 ? 11.565 -12.555 -4.889 1.00 92.75 191 GLU A C 1
ATOM 1599 O O . GLU A 1 191 ? 12.611 -12.919 -5.419 1.00 92.75 191 GLU A O 1
ATOM 1604 N N . GLN A 1 192 ? 10.386 -12.967 -5.356 1.00 94.12 192 GLN A N 1
ATOM 1605 C CA . GLN A 1 192 ? 10.263 -13.941 -6.445 1.00 94.12 192 GLN A CA 1
ATOM 1606 C C . GLN A 1 192 ? 10.636 -13.368 -7.818 1.00 94.12 192 GLN A C 1
ATOM 1608 O O . GLN A 1 192 ? 10.996 -14.125 -8.719 1.00 94.12 192 GLN A O 1
ATOM 1613 N N . VAL A 1 193 ? 10.565 -12.046 -7.985 1.00 90.62 193 VAL A N 1
ATOM 1614 C CA . VAL A 1 193 ? 10.998 -11.352 -9.209 1.00 90.62 193 VAL A CA 1
ATOM 1615 C C . VAL A 1 193 ? 12.338 -10.641 -9.038 1.00 90.62 193 VAL A C 1
ATOM 1617 O O . VAL A 1 193 ? 12.774 -9.947 -9.957 1.00 90.62 193 VAL A O 1
ATOM 1620 N N . ASP A 1 194 ? 13.028 -10.849 -7.916 1.00 88.31 194 ASP A N 1
ATOM 1621 C CA . ASP A 1 194 ? 14.253 -10.128 -7.568 1.00 88.31 194 ASP A CA 1
ATOM 1622 C C . ASP A 1 194 ? 15.334 -10.269 -8.648 1.00 88.31 194 ASP A C 1
ATOM 1624 O O . ASP A 1 194 ? 15.836 -9.276 -9.169 1.00 88.31 194 ASP A O 1
ATOM 1628 N N . GLY A 1 195 ? 15.593 -11.494 -9.118 1.00 85.25 195 GLY A N 1
ATOM 1629 C CA . GLY A 1 195 ? 16.551 -11.740 -10.204 1.00 85.25 195 GLY A CA 1
ATOM 1630 C C . GLY A 1 195 ? 16.148 -11.133 -11.558 1.00 85.25 195 GLY A C 1
ATOM 1631 O O . GLY A 1 195 ? 16.991 -10.924 -12.430 1.00 85.25 195 GLY A O 1
ATOM 1632 N N . ILE A 1 196 ? 14.863 -10.829 -11.776 1.00 85.88 196 ILE A N 1
ATOM 1633 C CA . ILE A 1 196 ? 14.417 -10.054 -12.944 1.00 85.88 196 ILE A CA 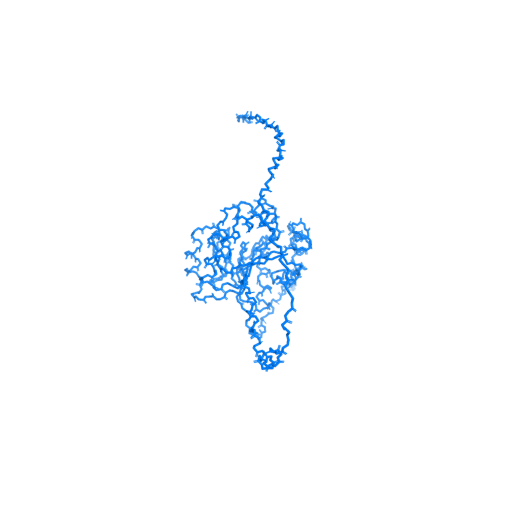1
ATOM 1634 C C . ILE A 1 196 ? 14.708 -8.572 -12.702 1.00 85.88 196 ILE A C 1
ATOM 1636 O O . ILE A 1 196 ? 15.283 -7.919 -13.569 1.00 85.88 196 ILE A O 1
ATOM 1640 N N . MET A 1 197 ? 14.378 -8.064 -11.517 1.00 84.19 197 MET A N 1
ATOM 1641 C CA . MET A 1 197 ? 14.574 -6.667 -11.132 1.00 84.19 197 MET A CA 1
ATOM 1642 C C . MET A 1 197 ? 16.047 -6.257 -11.087 1.00 84.19 197 MET A C 1
ATOM 1644 O O . MET A 1 197 ? 16.375 -5.159 -11.526 1.00 84.19 197 MET A O 1
ATOM 1648 N N . GLN A 1 198 ? 16.944 -7.146 -10.655 1.00 80.75 198 GLN A N 1
ATOM 1649 C CA . GLN A 1 198 ? 18.395 -6.923 -10.669 1.00 80.75 198 GLN A CA 1
ATOM 1650 C C . GLN A 1 198 ? 18.970 -6.724 -12.079 1.00 80.75 198 GLN A C 1
ATOM 1652 O O . GLN A 1 198 ? 20.040 -6.144 -12.224 1.00 80.75 198 GLN A O 1
ATOM 1657 N N . ARG A 1 199 ? 18.274 -7.182 -13.128 1.00 72.19 199 ARG A N 1
ATOM 1658 C CA . ARG A 1 199 ? 18.701 -7.008 -14.527 1.00 72.19 199 ARG A CA 1
ATOM 1659 C C . ARG A 1 199 ? 18.296 -5.653 -15.125 1.00 72.19 199 ARG A C 1
ATOM 1661 O O . ARG A 1 199 ? 18.624 -5.386 -16.277 1.00 72.19 199 ARG A O 1
ATOM 1668 N N . SER A 1 200 ? 17.599 -4.809 -14.361 1.00 67.12 200 SER A N 1
ATOM 1669 C CA . SER A 1 200 ? 17.285 -3.426 -14.734 1.00 67.12 200 SER A CA 1
ATOM 1670 C C . SER A 1 200 ? 18.540 -2.544 -14.704 1.00 67.12 200 SER A C 1
ATOM 1672 O O . SER A 1 200 ? 19.288 -2.558 -13.730 1.00 67.12 200 SER A O 1
ATOM 1674 N N . LEU A 1 201 ? 18.749 -1.754 -15.763 1.00 56.62 201 LEU A N 1
ATOM 1675 C CA . LEU A 1 201 ? 19.962 -0.950 -15.979 1.00 56.62 201 LEU A CA 1
ATOM 1676 C C . LEU A 1 201 ? 19.981 0.409 -15.255 1.00 56.62 201 LEU A C 1
ATOM 1678 O O . LEU A 1 201 ? 21.033 1.040 -15.219 1.00 56.62 201 LEU A O 1
ATOM 1682 N N . ALA A 1 202 ? 18.853 0.881 -14.710 1.00 57.16 202 ALA A N 1
ATOM 1683 C CA . ALA A 1 202 ? 18.748 2.257 -14.209 1.00 57.16 202 ALA A CA 1
ATOM 1684 C C . ALA A 1 202 ? 18.838 2.366 -12.678 1.00 57.16 202 ALA A C 1
ATOM 1686 O O . ALA A 1 202 ? 19.590 3.192 -12.179 1.00 57.16 202 ALA A O 1
ATOM 1687 N N . GLU A 1 203 ? 18.117 1.529 -11.920 1.00 62.66 203 GLU A N 1
ATOM 1688 C CA . GLU A 1 203 ? 18.115 1.554 -10.448 1.00 62.66 203 GLU A CA 1
ATOM 1689 C C . GLU A 1 203 ? 17.670 0.190 -9.892 1.00 62.66 203 GLU A C 1
ATOM 1691 O O . GLU A 1 203 ? 16.504 -0.203 -10.033 1.00 62.66 203 GLU A O 1
ATOM 1696 N N . VAL A 1 204 ? 18.578 -0.538 -9.235 1.00 70.62 204 VAL A N 1
ATOM 1697 C CA . VAL A 1 204 ? 18.275 -1.837 -8.610 1.00 70.62 204 VAL A CA 1
ATOM 1698 C C . VAL A 1 204 ? 17.556 -1.611 -7.276 1.00 70.62 204 VAL A C 1
ATOM 1700 O O . VAL A 1 204 ? 18.170 -1.543 -6.209 1.00 70.62 204 VAL A O 1
ATOM 1703 N N . LYS A 1 205 ? 16.227 -1.480 -7.338 1.00 77.81 205 LYS A N 1
ATOM 1704 C CA . LYS A 1 205 ? 15.350 -1.419 -6.159 1.00 77.81 205 LYS A CA 1
ATOM 1705 C C . LYS A 1 205 ? 14.810 -2.808 -5.843 1.00 77.81 205 LYS A C 1
ATOM 1707 O O . LYS A 1 205 ? 13.778 -3.196 -6.372 1.00 77.81 205 LYS A O 1
ATOM 1712 N N . THR A 1 206 ? 15.534 -3.554 -5.020 1.00 82.69 206 THR A N 1
ATOM 1713 C CA . THR A 1 206 ? 15.154 -4.879 -4.505 1.00 82.69 206 THR A CA 1
ATOM 1714 C C . THR A 1 206 ? 14.686 -4.774 -3.059 1.00 82.69 206 THR A C 1
ATOM 1716 O O . THR A 1 206 ? 14.947 -3.771 -2.394 1.00 82.69 206 THR A O 1
ATOM 1719 N N . ASN A 1 207 ? 14.043 -5.814 -2.522 1.00 84.75 207 ASN A N 1
ATOM 1720 C CA . ASN A 1 207 ? 13.759 -5.849 -1.084 1.00 84.75 207 ASN A CA 1
ATOM 1721 C C . ASN A 1 207 ? 15.048 -5.728 -0.260 1.00 84.75 207 ASN A C 1
ATOM 1723 O O . ASN A 1 207 ? 15.072 -4.959 0.696 1.00 84.75 207 ASN A O 1
ATOM 1727 N N . ALA A 1 208 ? 16.117 -6.430 -0.653 1.00 80.44 208 ALA A N 1
ATOM 1728 C CA . ALA A 1 208 ? 17.405 -6.385 0.036 1.00 80.44 208 ALA A CA 1
ATOM 1729 C C . ALA A 1 208 ? 17.938 -4.951 0.177 1.00 80.44 208 ALA A C 1
ATOM 1731 O O . ALA A 1 208 ? 18.349 -4.558 1.262 1.00 80.44 208 ALA A O 1
ATOM 1732 N N . ASN A 1 209 ? 17.854 -4.151 -0.888 1.00 77.31 209 ASN A N 1
ATOM 1733 C CA . ASN A 1 209 ? 18.401 -2.795 -0.889 1.00 77.31 209 ASN A CA 1
ATOM 1734 C C . ASN A 1 209 ? 17.431 -1.742 -0.344 1.00 77.31 209 ASN A C 1
ATOM 1736 O O . ASN A 1 209 ? 17.873 -0.664 0.026 1.00 77.31 209 ASN A O 1
ATOM 1740 N N . GLN A 1 210 ? 16.121 -1.999 -0.344 1.00 76.88 210 GLN A N 1
ATOM 1741 C CA . GLN A 1 210 ? 15.122 -1.007 0.070 1.00 76.88 210 GLN A CA 1
ATOM 1742 C C . GLN A 1 210 ? 14.636 -1.240 1.503 1.00 76.88 210 GLN A C 1
ATOM 1744 O O . GLN A 1 210 ? 14.567 -0.304 2.290 1.00 76.88 210 GLN A O 1
ATOM 1749 N N . VAL A 1 211 ? 14.344 -2.487 1.882 1.00 75.62 211 VAL A N 1
ATOM 1750 C CA . VAL A 1 211 ? 13.885 -2.803 3.242 1.00 75.62 211 VAL A CA 1
ATOM 1751 C C . VAL A 1 211 ? 15.017 -2.616 4.244 1.00 75.62 211 VAL A C 1
ATOM 1753 O O . VAL A 1 211 ? 14.806 -1.953 5.249 1.00 75.62 211 VAL A O 1
ATOM 1756 N N . ALA A 1 212 ? 16.217 -3.133 3.958 1.00 68.50 212 ALA A N 1
ATOM 1757 C CA . ALA A 1 212 ? 17.349 -3.006 4.881 1.00 68.50 212 ALA A CA 1
ATOM 1758 C C . ALA A 1 212 ? 17.880 -1.566 4.994 1.00 68.50 212 ALA A C 1
ATOM 1760 O O . ALA A 1 212 ? 18.445 -1.196 6.014 1.00 68.50 212 ALA A O 1
ATOM 1761 N N . ALA A 1 213 ? 17.721 -0.747 3.947 1.00 69.12 213 ALA A N 1
ATOM 1762 C CA . ALA A 1 213 ? 18.233 0.622 3.954 1.00 69.12 213 ALA A CA 1
ATOM 1763 C C . ALA A 1 213 ? 17.300 1.618 4.654 1.00 69.12 213 ALA A C 1
ATOM 1765 O O . ALA A 1 213 ? 17.777 2.619 5.186 1.00 69.12 213 ALA A O 1
ATOM 1766 N N . TYR A 1 214 ? 15.985 1.378 4.622 1.00 69.75 214 TYR A N 1
ATOM 1767 C CA . TYR A 1 214 ? 14.995 2.399 4.983 1.00 69.75 214 TYR A CA 1
ATOM 1768 C C . TYR A 1 214 ? 14.008 1.978 6.068 1.00 69.75 214 TYR A C 1
ATOM 1770 O O . TYR A 1 214 ? 13.307 2.836 6.608 1.00 69.75 214 TYR A O 1
ATOM 1778 N N . LEU A 1 215 ? 13.918 0.687 6.385 1.00 73.81 215 LEU A N 1
ATOM 1779 C CA . LEU A 1 215 ? 12.988 0.175 7.387 1.00 73.81 215 LEU A CA 1
ATOM 1780 C C . LEU A 1 215 ? 13.746 -0.377 8.587 1.00 73.81 215 LEU A C 1
ATOM 1782 O O . LEU A 1 215 ? 14.914 -0.749 8.502 1.00 73.81 215 LEU A O 1
ATOM 1786 N N . ASP A 1 216 ? 13.051 -0.443 9.718 1.00 78.38 216 ASP A N 1
ATOM 1787 C CA . ASP A 1 216 ? 13.575 -1.094 10.911 1.00 78.38 216 ASP A CA 1
ATOM 1788 C C . ASP A 1 216 ? 13.887 -2.570 10.612 1.00 78.38 216 ASP A C 1
ATOM 1790 O O . ASP A 1 216 ? 13.014 -3.349 10.217 1.00 78.38 216 ASP A O 1
ATOM 1794 N N . ASP A 1 217 ? 15.148 -2.960 10.793 1.00 74.88 217 ASP A N 1
ATOM 1795 C CA . ASP A 1 217 ? 15.606 -4.299 10.435 1.00 74.88 217 ASP A CA 1
ATOM 1796 C C . ASP A 1 217 ? 14.931 -5.403 11.257 1.00 74.88 217 ASP A C 1
ATOM 1798 O O . ASP A 1 217 ? 14.733 -6.521 10.757 1.00 74.88 217 ASP A O 1
ATOM 1802 N N . GLN A 1 218 ? 14.551 -5.089 12.499 1.00 85.25 218 GLN A N 1
ATOM 1803 C CA . GLN A 1 218 ? 13.893 -6.009 13.416 1.00 85.25 218 GLN A CA 1
ATOM 1804 C C . GLN A 1 218 ? 12.383 -6.072 13.167 1.00 85.25 218 GLN A C 1
ATOM 1806 O O . GLN A 1 218 ? 11.802 -7.156 13.256 1.00 85.25 218 GLN A O 1
ATOM 1811 N N . TYR A 1 219 ? 11.755 -4.946 12.836 1.00 90.12 219 TYR A N 1
ATOM 1812 C CA . TYR A 1 219 ? 10.319 -4.824 12.601 1.00 90.12 219 TYR A CA 1
ATOM 1813 C C . TYR A 1 219 ? 10.030 -3.995 11.348 1.00 90.12 219 TYR A C 1
ATOM 1815 O O . TYR A 1 219 ? 9.596 -2.857 11.461 1.00 90.12 219 TYR A O 1
ATOM 1823 N N . PRO A 1 220 ? 10.208 -4.528 10.135 1.00 89.81 220 PRO A N 1
ATOM 1824 C CA . PRO A 1 220 ? 10.152 -3.709 8.922 1.00 89.81 220 PRO A CA 1
ATOM 1825 C C . PRO A 1 220 ? 8.755 -3.182 8.587 1.00 89.81 220 PRO A C 1
ATOM 1827 O O . PRO A 1 220 ? 8.620 -2.238 7.810 1.00 89.81 220 PRO A O 1
ATOM 1830 N N . PHE A 1 221 ? 7.705 -3.768 9.166 1.00 93.12 221 PHE A N 1
ATOM 1831 C CA . PHE A 1 221 ? 6.326 -3.400 8.868 1.00 93.12 221 PHE A CA 1
ATOM 1832 C C . PHE A 1 221 ? 5.524 -3.101 10.130 1.00 93.12 221 PHE A C 1
ATOM 1834 O O . PHE A 1 221 ? 5.738 -3.700 11.184 1.00 93.12 221 PHE A O 1
ATOM 1841 N N . ILE A 1 222 ? 4.548 -2.211 9.980 1.00 94.19 222 ILE A N 1
ATOM 1842 C CA . ILE A 1 222 ? 3.452 -2.003 10.921 1.00 94.19 222 ILE A CA 1
ATOM 1843 C C . ILE A 1 222 ? 2.202 -2.632 10.308 1.00 94.19 222 ILE A C 1
ATOM 1845 O O . ILE A 1 222 ? 1.925 -2.469 9.117 1.00 94.19 222 ILE A O 1
ATOM 1849 N N . LYS A 1 223 ? 1.433 -3.351 11.121 1.00 96.69 223 LYS A N 1
ATOM 1850 C CA . LYS A 1 223 ? 0.150 -3.919 10.719 1.00 96.69 223 LYS A CA 1
ATOM 1851 C C . LYS A 1 223 ? -0.970 -3.340 11.562 1.00 96.69 223 LYS A C 1
ATOM 1853 O O . LYS A 1 223 ? -0.957 -3.515 12.777 1.00 96.69 223 LYS A O 1
ATOM 1858 N N . ILE A 1 224 ? -1.961 -2.750 10.901 1.00 97.00 224 ILE A N 1
ATOM 1859 C CA . ILE A 1 224 ? -3.226 -2.325 11.506 1.00 97.00 224 ILE A CA 1
ATOM 1860 C C . ILE A 1 224 ? -4.268 -3.412 11.246 1.00 97.00 224 ILE A C 1
ATOM 1862 O O . ILE A 1 224 ? -4.460 -3.835 10.102 1.00 97.00 224 ILE A O 1
ATOM 1866 N N . SER A 1 225 ? -4.944 -3.875 12.292 1.00 96.19 225 SER A N 1
ATOM 1867 C CA . SER A 1 225 ? -5.934 -4.954 12.215 1.00 96.19 225 SER A CA 1
ATOM 1868 C C . SER A 1 225 ? -7.043 -4.792 13.262 1.00 96.19 225 SER A C 1
ATOM 1870 O O . SER A 1 225 ? -6.839 -4.088 14.245 1.00 96.19 225 SER A O 1
ATOM 1872 N N . PRO A 1 226 ? -8.215 -5.434 13.087 1.00 94.25 226 PRO A N 1
ATOM 1873 C CA . PRO A 1 226 ? -9.286 -5.392 14.072 1.00 94.25 226 PRO A CA 1
ATOM 1874 C C . PRO A 1 226 ? -8.830 -5.822 15.464 1.00 94.25 226 PRO A C 1
ATOM 1876 O O . PRO A 1 226 ? -8.144 -6.839 15.602 1.00 94.25 226 PRO A O 1
ATOM 1879 N N . ILE A 1 227 ? -9.297 -5.104 16.485 1.00 90.88 227 ILE A N 1
ATOM 1880 C CA . ILE A 1 227 ? -9.138 -5.497 17.883 1.00 90.88 227 ILE A CA 1
ATOM 1881 C C . ILE A 1 227 ? -9.833 -6.843 18.062 1.00 90.88 227 ILE A C 1
ATOM 1883 O O . ILE A 1 227 ? -11.064 -6.959 18.053 1.00 90.88 227 ILE A O 1
ATOM 1887 N N . VAL A 1 228 ? -9.036 -7.892 18.246 1.00 80.69 228 VAL A N 1
ATOM 1888 C CA . VAL A 1 228 ? -9.554 -9.184 18.677 1.00 80.69 228 VAL A CA 1
ATOM 1889 C C . VAL A 1 228 ? -9.754 -9.083 20.180 1.00 80.69 228 VAL A C 1
ATOM 1891 O O . VAL A 1 228 ? -8.873 -9.440 20.959 1.00 80.69 228 VAL A O 1
ATOM 1894 N N . LEU A 1 229 ? -10.923 -8.588 20.597 1.00 67.62 229 LEU A N 1
ATOM 1895 C CA . LEU A 1 229 ? -11.347 -8.722 21.985 1.00 67.62 229 LEU A CA 1
ATOM 1896 C C . LEU A 1 229 ? -11.339 -10.217 22.292 1.00 67.62 229 LEU A C 1
ATOM 1898 O O . LEU A 1 229 ? -12.155 -10.978 21.757 1.00 67.62 229 LEU A O 1
ATOM 1902 N N . ALA A 1 230 ? -10.377 -10.658 23.106 1.00 50.97 230 ALA A N 1
ATOM 1903 C CA . ALA A 1 230 ? -10.370 -12.014 23.617 1.00 50.97 230 ALA A CA 1
ATOM 1904 C C . ALA A 1 230 ? -11.770 -12.267 24.175 1.00 50.97 230 ALA A C 1
ATOM 1906 O O . ALA A 1 230 ? -12.232 -11.508 25.031 1.00 50.97 230 ALA A O 1
ATOM 1907 N N . LYS A 1 231 ? -12.477 -13.276 23.638 1.00 41.44 231 LYS A N 1
ATOM 1908 C CA . LYS A 1 231 ? -13.806 -13.642 24.143 1.00 41.44 231 LYS A CA 1
ATOM 1909 C C . LYS A 1 231 ? -13.692 -13.667 25.665 1.00 41.44 231 LYS A C 1
ATOM 1911 O O . LYS A 1 231 ? -12.785 -14.359 26.144 1.00 41.44 231 LYS A O 1
ATOM 1916 N N . PRO A 1 232 ? -14.546 -12.946 26.418 1.00 37.44 232 PRO A N 1
ATOM 1917 C CA . PRO A 1 232 ? -14.523 -13.060 27.862 1.00 37.44 232 PRO A CA 1
ATOM 1918 C C . PRO A 1 232 ? -14.618 -14.550 28.148 1.00 37.44 232 PRO A C 1
ATOM 1920 O O . PRO A 1 232 ? -15.542 -15.215 27.662 1.00 37.44 232 PRO A O 1
ATOM 1923 N N . ARG A 1 233 ? -13.590 -15.098 28.813 1.00 36.81 233 ARG A N 1
ATOM 1924 C CA . ARG A 1 233 ? -13.608 -16.480 29.285 1.00 36.81 233 ARG A CA 1
ATOM 1925 C C . ARG A 1 233 ? -14.956 -16.621 29.962 1.00 36.81 233 ARG A C 1
ATOM 1927 O O . ARG A 1 233 ? -15.187 -15.961 30.972 1.00 36.81 233 ARG A O 1
ATOM 1934 N N . ARG A 1 234 ? -15.868 -17.399 29.365 1.00 39.88 234 ARG A N 1
ATOM 1935 C CA . ARG A 1 234 ? -17.114 -17.768 30.029 1.00 39.88 234 ARG A CA 1
ATOM 1936 C C . ARG A 1 234 ? -16.661 -18.289 31.375 1.00 39.88 234 ARG A C 1
ATOM 1938 O O . ARG A 1 234 ? -15.955 -19.296 31.414 1.00 39.88 234 ARG A O 1
ATOM 1945 N N . TYR A 1 235 ? -16.971 -17.540 32.429 1.00 38.19 235 TYR A N 1
ATOM 1946 C CA . TYR A 1 235 ? -16.747 -17.967 33.793 1.00 38.19 235 TYR A CA 1
ATOM 1947 C C . TYR A 1 235 ? -17.454 -19.310 33.861 1.00 38.19 235 TYR A C 1
ATOM 1949 O O . TYR A 1 235 ? -18.678 -19.391 33.726 1.00 38.19 235 TYR A O 1
ATOM 1957 N N . ARG A 1 236 ? -16.663 -20.382 33.882 1.00 37.16 236 ARG A N 1
ATOM 1958 C CA . ARG A 1 236 ? -17.171 -21.723 34.077 1.00 37.16 236 ARG A CA 1
ATOM 1959 C C . ARG A 1 236 ? -17.820 -21.616 35.446 1.00 37.16 236 ARG A C 1
ATOM 1961 O O . ARG A 1 236 ? -17.119 -21.465 36.440 1.00 37.16 236 ARG A O 1
ATOM 1968 N N . GLN A 1 237 ? -19.150 -21.563 35.484 1.00 40.00 237 GLN A N 1
ATOM 1969 C CA . GLN A 1 237 ? -19.905 -21.832 36.697 1.00 40.00 237 GLN A CA 1
ATOM 1970 C C . GLN A 1 237 ? -19.611 -23.294 37.044 1.00 40.00 237 GLN A C 1
ATOM 1972 O O . GLN A 1 237 ? -20.387 -24.204 36.757 1.00 40.00 237 GLN A O 1
ATOM 1977 N N . GLU A 1 238 ? -18.425 -23.539 37.595 1.00 40.88 238 GLU A N 1
ATOM 1978 C CA . GLU A 1 238 ? -18.189 -24.692 38.433 1.00 40.88 238 GLU A CA 1
ATOM 1979 C C . GLU A 1 238 ? -19.059 -24.460 39.660 1.00 40.88 238 GLU A C 1
ATOM 1981 O O . GLU A 1 238 ? -18.812 -23.599 40.499 1.00 40.88 238 GLU A O 1
ATOM 1986 N N . LYS A 1 239 ? -20.199 -25.150 39.610 1.00 42.41 239 LYS A N 1
ATOM 1987 C CA . LYS A 1 239 ? -21.105 -25.488 40.698 1.00 42.41 239 LYS A CA 1
ATOM 1988 C C . LYS A 1 239 ? -20.527 -25.139 42.073 1.00 42.41 239 LYS A C 1
ATOM 1990 O O . LYS A 1 239 ? -19.805 -25.932 42.662 1.00 42.41 239 LYS A O 1
ATOM 1995 N N . GLY A 1 240 ? -20.983 -24.021 42.632 1.00 38.88 240 GLY A N 1
ATOM 1996 C CA . GLY A 1 240 ? -21.114 -23.882 44.076 1.00 38.88 240 GLY A CA 1
ATOM 1997 C C . GLY A 1 240 ? -22.192 -24.850 44.567 1.00 38.88 240 GLY A C 1
ATOM 1998 O O . GLY A 1 240 ? -23.342 -24.469 44.765 1.00 38.88 240 GLY A O 1
ATOM 1999 N N . ARG A 1 241 ? -21.839 -26.128 44.693 1.00 49.28 241 ARG A N 1
ATOM 2000 C CA . ARG A 1 241 ? -22.438 -27.031 45.674 1.00 49.28 241 ARG A CA 1
ATOM 2001 C C . ARG A 1 241 ? -21.309 -27.397 46.628 1.00 49.28 241 ARG A C 1
ATOM 2003 O O . ARG A 1 241 ? -20.198 -27.632 46.176 1.00 49.28 241 ARG A O 1
ATOM 2010 N N . ASP A 1 242 ? -21.640 -27.383 47.911 1.00 49.09 242 ASP A N 1
ATOM 2011 C CA . ASP A 1 242 ? -20.805 -27.812 49.038 1.00 49.09 242 ASP A CA 1
ATOM 2012 C C . ASP A 1 242 ? -19.944 -26.726 49.690 1.00 49.09 242 ASP A C 1
ATOM 2014 O O . ASP A 1 242 ? -18.742 -26.866 49.839 1.00 49.09 242 ASP A O 1
ATOM 2018 N N . LEU A 1 243 ? -20.595 -25.660 50.166 1.00 43.66 243 LEU A N 1
ATOM 2019 C CA . LEU A 1 243 ? -20.150 -24.886 51.338 1.00 43.66 243 LEU A CA 1
ATOM 2020 C C . LEU A 1 243 ? -21.387 -24.418 52.136 1.00 43.66 243 LEU A C 1
ATOM 2022 O O . LEU A 1 243 ? -21.593 -23.240 52.418 1.00 43.66 243 LEU A O 1
ATOM 2026 N N . LYS A 1 244 ? -22.266 -25.367 52.472 1.00 39.53 244 LYS A N 1
ATOM 2027 C CA . LYS A 1 244 ? -23.258 -25.232 53.548 1.00 39.53 244 LYS A CA 1
ATOM 2028 C C . LYS A 1 244 ? -23.019 -26.367 54.530 1.00 39.53 244 LYS A C 1
ATOM 2030 O O . LYS A 1 244 ? -23.798 -27.296 54.555 1.00 39.53 244 LYS A O 1
ATOM 2035 N N . ASP A 1 245 ? -21.905 -26.301 55.247 1.00 45.00 245 ASP A N 1
ATOM 2036 C CA . ASP A 1 245 ? -21.668 -27.030 56.496 1.00 45.00 245 ASP A CA 1
ATOM 2037 C C . ASP A 1 245 ? -20.337 -26.540 57.066 1.00 45.00 245 ASP A C 1
ATOM 2039 O O . ASP A 1 245 ? -19.292 -27.121 56.814 1.00 45.00 245 ASP A O 1
ATOM 2043 N N . ASN A 1 246 ? -20.359 -25.379 57.728 1.00 38.50 246 ASN A N 1
ATOM 2044 C CA . ASN A 1 246 ? -19.411 -25.009 58.796 1.00 38.50 246 ASN A CA 1
ATOM 2045 C C . ASN A 1 246 ? -19.787 -23.661 59.433 1.00 38.50 246 ASN A C 1
ATOM 2047 O O . ASN A 1 246 ? -18.949 -22.812 59.721 1.00 38.50 246 ASN A O 1
ATOM 2051 N N . GLN A 1 247 ? -21.083 -23.461 59.685 1.00 37.91 247 GLN A N 1
ATOM 2052 C CA . GLN A 1 247 ? -21.581 -22.337 60.477 1.00 37.91 247 GLN A CA 1
ATOM 2053 C C . GLN A 1 247 ? -22.180 -22.855 61.791 1.00 37.91 247 GLN A C 1
ATOM 2055 O O . GLN A 1 247 ? -23.351 -22.660 62.092 1.00 37.91 247 GLN A O 1
ATOM 2060 N N . LYS A 1 248 ? -21.369 -23.574 62.574 1.00 43.19 248 LYS A N 1
ATOM 2061 C CA . LYS A 1 248 ? -21.627 -23.868 63.991 1.00 43.19 248 LYS A CA 1
ATOM 2062 C C . LYS A 1 248 ? -20.286 -24.109 64.685 1.00 43.19 248 LYS A C 1
ATOM 2064 O O . LYS A 1 248 ? -19.603 -25.066 64.350 1.00 43.19 248 LYS A O 1
ATOM 2069 N N . ARG A 1 249 ? -20.001 -23.280 65.701 1.00 39.81 249 ARG A N 1
ATOM 2070 C CA . ARG A 1 249 ? -18.740 -23.114 66.469 1.00 39.81 249 ARG A CA 1
ATOM 2071 C C . ARG A 1 249 ? -17.800 -22.126 65.755 1.00 39.81 249 ARG A C 1
ATOM 2073 O O . ARG A 1 249 ? -17.333 -22.411 64.671 1.00 39.81 249 ARG A O 1
ATOM 2080 N N . SER A 1 250 ? -17.601 -20.899 66.230 1.00 37.06 250 SER A N 1
ATOM 2081 C CA . SER A 1 250 ? -17.227 -20.547 67.602 1.00 37.06 250 SER A CA 1
ATOM 2082 C C . SER A 1 250 ? -17.775 -19.179 68.026 1.00 37.06 250 SER A C 1
ATOM 2084 O O . SER A 1 250 ? -17.718 -18.205 67.282 1.00 37.06 250 SER A O 1
ATOM 2086 N N . LYS A 1 251 ? -18.312 -19.141 69.248 1.00 35.28 251 LYS A N 1
ATOM 2087 C CA . LYS A 1 251 ? -18.531 -17.942 70.067 1.00 35.28 251 LYS A CA 1
ATOM 2088 C C . LYS A 1 251 ? -17.218 -17.584 70.785 1.00 35.28 251 LYS A C 1
ATOM 2090 O O . LYS A 1 251 ? -16.455 -18.495 71.093 1.00 35.28 251 LYS A O 1
ATOM 2095 N N . VAL A 1 252 ? -17.113 -16.310 71.189 1.00 34.22 252 VAL A N 1
ATOM 2096 C CA . VAL A 1 252 ? -16.153 -15.712 72.152 1.00 34.22 252 VAL A CA 1
ATOM 2097 C C . VAL A 1 252 ? -14.750 -15.537 71.535 1.00 34.22 252 VAL A C 1
ATOM 2099 O O . VAL A 1 252 ? -14.166 -16.501 71.067 1.00 34.22 252 VAL A O 1
ATOM 2102 N N . VAL A 1 253 ? -14.197 -14.331 71.366 1.00 36.50 253 VAL A N 1
ATOM 2103 C CA . VAL A 1 253 ? -13.704 -13.411 72.410 1.00 36.50 253 VAL A CA 1
ATOM 2104 C C . VAL A 1 253 ? -13.693 -11.955 71.899 1.00 36.50 253 VAL A C 1
ATOM 2106 O O . VAL A 1 253 ? -13.401 -11.689 70.735 1.00 36.50 253 VAL A O 1
ATOM 2109 N N . GLU A 1 254 ? -14.036 -11.038 72.806 1.00 34.75 254 GLU A N 1
ATOM 2110 C CA . GLU A 1 254 ? -13.970 -9.574 72.715 1.00 34.75 254 GLU A CA 1
ATOM 2111 C C . GLU A 1 254 ? -12.546 -9.029 72.524 1.00 34.75 254 GLU A C 1
ATOM 2113 O O . GLU A 1 254 ? -11.575 -9.595 73.014 1.00 34.75 254 GLU A O 1
ATOM 2118 N N . GLY A 1 255 ? -12.425 -7.847 71.918 1.00 30.48 255 GLY A N 1
ATOM 2119 C CA . GLY A 1 255 ? -11.188 -7.067 71.976 1.00 30.48 255 GLY A CA 1
ATOM 2120 C C . GLY A 1 255 ? -11.124 -6.025 70.874 1.00 30.48 255 GLY A C 1
ATOM 2121 O O . GLY A 1 255 ? -10.710 -6.318 69.758 1.00 30.48 255 GLY A O 1
ATOM 2122 N N . GLY A 1 256 ? -11.588 -4.813 71.173 1.00 30.28 256 GLY A N 1
ATOM 2123 C CA . GLY A 1 256 ? -11.561 -3.701 70.233 1.00 30.28 256 GLY A CA 1
ATOM 2124 C C . GLY A 1 256 ? -10.153 -3.200 69.917 1.00 30.28 256 GLY A C 1
ATOM 2125 O O . GLY A 1 256 ? -9.233 -3.372 70.701 1.00 30.28 256 GLY A O 1
ATOM 2126 N N . LEU A 1 257 ? -10.028 -2.477 68.806 1.00 32.44 257 LEU A N 1
ATOM 2127 C CA . LEU A 1 257 ? -9.347 -1.185 68.783 1.00 32.44 257 LEU A CA 1
ATOM 2128 C C . LEU A 1 257 ? -9.733 -0.437 67.500 1.00 32.44 257 LEU A C 1
ATOM 2130 O O . LEU A 1 257 ? -9.511 -0.901 66.384 1.00 32.44 257 LEU A O 1
ATOM 2134 N N . LYS A 1 258 ? -10.330 0.744 67.678 1.00 35.88 258 LYS A N 1
ATOM 2135 C CA . LYS A 1 258 ? -10.449 1.782 66.651 1.00 35.88 258 LYS A CA 1
ATOM 2136 C C . LYS A 1 258 ? -9.062 2.361 66.398 1.00 35.88 258 LYS A C 1
ATOM 2138 O O . LYS A 1 258 ? -8.454 2.843 67.348 1.00 35.88 258 LYS A O 1
ATOM 2143 N N . VAL A 1 259 ? -8.650 2.481 65.139 1.00 34.06 259 VAL A N 1
ATOM 2144 C CA . VAL A 1 259 ? -7.659 3.491 64.748 1.00 34.06 259 VAL A CA 1
ATOM 2145 C C . VAL A 1 259 ? -8.114 4.162 63.452 1.00 34.06 259 VAL A C 1
ATOM 2147 O O . VAL A 1 259 ? -8.140 3.562 62.383 1.00 34.06 259 VAL A O 1
ATOM 2150 N N . ARG A 1 260 ? -8.511 5.433 63.590 1.00 35.25 260 ARG A N 1
ATOM 2151 C CA . ARG A 1 260 ? -8.571 6.425 62.511 1.00 35.25 260 ARG A CA 1
ATOM 2152 C C . ARG A 1 260 ? -7.142 6.887 62.229 1.00 35.25 260 ARG A C 1
ATOM 2154 O O . ARG A 1 260 ? -6.448 7.230 63.179 1.00 35.25 260 ARG A O 1
ATOM 2161 N N . TYR A 1 261 ? -6.774 7.036 60.962 1.00 30.59 261 TYR A N 1
ATOM 2162 C CA . TYR A 1 261 ? -5.732 7.982 60.561 1.00 30.59 261 TYR A CA 1
ATOM 2163 C C . TYR A 1 261 ? -6.253 8.871 59.428 1.00 30.59 261 TYR A C 1
ATOM 2165 O O . TYR A 1 261 ? -6.734 8.394 58.404 1.00 30.59 261 TYR A O 1
ATOM 2173 N N . GLN A 1 262 ? -6.181 10.178 59.670 1.00 33.06 262 GLN A N 1
ATOM 2174 C CA . GLN A 1 262 ? -6.292 11.275 58.711 1.00 33.06 262 GLN A CA 1
ATOM 2175 C C . GLN A 1 262 ? -5.020 12.130 58.847 1.00 33.06 262 GLN A C 1
ATOM 2177 O O . GLN A 1 262 ? -4.422 12.143 59.922 1.00 33.06 262 GLN A O 1
ATOM 2182 N N . LYS A 1 263 ? -4.729 12.913 57.793 1.00 31.14 263 LYS A N 1
ATOM 2183 C CA . LYS A 1 263 ? -3.590 13.835 57.561 1.00 31.14 263 LYS A CA 1
ATOM 2184 C C . LYS A 1 263 ? -2.275 13.125 57.221 1.00 31.14 263 LYS A C 1
ATOM 2186 O O . LYS A 1 263 ? -1.861 12.227 57.930 1.00 31.14 263 LYS A O 1
ATOM 2191 N N . GLY A 1 264 ? -1.560 13.459 56.148 1.00 29.31 264 GLY A N 1
ATOM 2192 C CA . GLY A 1 264 ? -1.509 14.688 55.353 1.00 29.31 264 GLY A CA 1
ATOM 2193 C C . GLY A 1 264 ? -0.052 15.152 55.341 1.00 29.31 264 GLY A C 1
ATOM 2194 O O . GLY A 1 264 ? 0.484 15.400 56.413 1.00 29.31 264 GLY A O 1
ATOM 2195 N N . ALA A 1 265 ? 0.585 15.228 54.172 1.00 32.19 265 ALA A N 1
ATOM 2196 C CA . ALA A 1 265 ? 1.820 15.984 53.965 1.00 32.19 265 ALA A CA 1
ATOM 2197 C C . ALA A 1 265 ? 2.087 16.141 52.463 1.00 32.19 265 ALA A C 1
ATOM 2199 O O . ALA A 1 265 ? 2.361 15.178 51.750 1.00 32.19 265 ALA A O 1
ATOM 2200 N N . GLU A 1 266 ? 1.984 17.387 52.020 1.00 34.72 266 GLU A N 1
ATOM 2201 C CA . GLU A 1 266 ? 2.491 17.918 50.764 1.00 34.72 266 GLU A CA 1
ATOM 2202 C C . GLU A 1 266 ? 4.005 17.696 50.655 1.00 34.72 266 GLU A C 1
ATOM 2204 O O . GLU A 1 266 ? 4.733 17.920 51.625 1.00 34.72 266 GLU A O 1
ATOM 2209 N N . ARG A 1 267 ? 4.498 17.365 49.456 1.00 35.47 267 ARG A N 1
ATOM 2210 C CA . ARG A 1 267 ? 5.825 17.800 49.000 1.00 35.47 267 ARG A CA 1
ATOM 2211 C C . ARG A 1 267 ? 5.788 18.131 47.513 1.00 35.47 267 ARG A C 1
ATOM 2213 O O . ARG A 1 267 ? 5.752 17.250 46.662 1.00 35.47 267 ARG A O 1
ATOM 2220 N N . ASN A 1 268 ? 5.831 19.436 47.255 1.00 33.62 268 ASN A N 1
ATOM 2221 C CA . ASN A 1 268 ? 6.307 20.041 46.020 1.00 33.62 268 ASN A CA 1
ATOM 2222 C C . ASN A 1 268 ? 7.727 19.548 45.717 1.00 33.62 268 ASN A C 1
ATOM 2224 O O . ASN A 1 268 ? 8.606 19.656 46.575 1.00 33.62 268 ASN A O 1
ATOM 2228 N N . ILE A 1 269 ? 7.970 19.090 44.491 1.00 36.81 269 ILE A N 1
ATOM 2229 C CA . ILE A 1 269 ? 9.315 19.057 43.915 1.00 36.81 269 ILE A CA 1
ATOM 2230 C C . ILE A 1 269 ? 9.272 19.871 42.626 1.00 36.81 269 ILE A C 1
ATOM 2232 O O . ILE A 1 269 ? 8.545 19.564 41.685 1.00 36.81 269 ILE A O 1
ATOM 2236 N N . LEU A 1 270 ? 10.027 20.965 42.679 1.00 32.62 270 LEU A N 1
ATOM 2237 C CA . LEU A 1 270 ? 10.265 21.944 41.635 1.00 32.62 270 LEU A CA 1
ATOM 2238 C C . LEU A 1 270 ? 10.948 21.323 40.411 1.00 32.62 270 LEU A C 1
ATOM 2240 O O . LEU A 1 270 ? 11.931 20.596 40.537 1.00 32.62 270 LEU A O 1
ATOM 2244 N N . ALA A 1 271 ? 10.465 21.712 39.234 1.00 34.47 271 ALA A N 1
ATOM 2245 C CA . ALA A 1 271 ? 11.171 21.599 37.966 1.00 34.47 271 ALA A CA 1
ATOM 2246 C C . ALA A 1 271 ? 12.180 22.755 37.806 1.00 34.47 271 ALA A C 1
ATOM 2248 O O . ALA A 1 271 ? 11.821 23.903 38.088 1.00 34.47 271 ALA A O 1
ATOM 2249 N N . PRO A 1 272 ? 13.392 22.519 37.277 1.00 38.06 272 PRO A N 1
ATOM 2250 C CA . PRO A 1 272 ? 14.195 23.571 36.677 1.00 38.06 272 PRO A CA 1
ATOM 2251 C C . PRO A 1 272 ? 13.844 23.720 35.190 1.00 38.06 272 PRO A C 1
ATOM 2253 O O . PRO A 1 272 ? 14.008 22.800 34.390 1.00 38.06 272 PRO A O 1
ATOM 2256 N N . ARG A 1 273 ? 13.367 24.917 34.832 1.00 35.44 273 ARG A N 1
ATOM 2257 C CA . ARG A 1 273 ? 13.321 25.438 33.461 1.00 35.44 273 ARG A CA 1
ATOM 2258 C C . ARG A 1 273 ? 14.748 25.754 33.015 1.00 35.44 273 ARG A C 1
ATOM 2260 O O . ARG A 1 273 ? 15.398 26.553 33.679 1.00 35.44 273 ARG A O 1
ATOM 2267 N N . ASN A 1 274 ? 15.183 25.215 31.878 1.00 34.50 274 ASN A N 1
ATOM 2268 C CA . ASN A 1 274 ? 16.391 25.672 31.196 1.00 34.50 274 ASN A CA 1
ATOM 2269 C C . ASN A 1 274 ? 16.054 26.243 29.814 1.00 34.50 274 ASN A C 1
ATOM 2271 O O . ASN A 1 274 ? 15.511 25.560 28.955 1.00 34.50 274 ASN A O 1
ATOM 2275 N N . HIS A 1 275 ? 16.387 27.528 29.707 1.00 35.69 275 HIS A N 1
ATOM 2276 C CA . HIS A 1 275 ? 17.018 28.248 28.604 1.00 35.69 275 HIS A CA 1
ATOM 2277 C C . HIS A 1 275 ? 16.475 28.101 27.180 1.00 35.69 275 HIS A C 1
ATOM 2279 O O . HIS A 1 275 ? 16.653 27.096 26.500 1.00 35.69 275 HIS A O 1
ATOM 2285 N N . GLY A 1 276 ? 15.903 29.218 26.721 1.00 29.95 276 GLY A N 1
ATOM 2286 C CA . GLY A 1 276 ? 15.659 29.493 25.320 1.00 29.95 276 GLY A CA 1
ATOM 2287 C C . GLY A 1 276 ? 16.946 29.526 24.501 1.00 29.95 276 GLY A C 1
ATOM 2288 O O . GLY A 1 276 ? 17.995 29.973 24.962 1.00 29.95 276 GLY A O 1
ATOM 2289 N N . CYS A 1 277 ? 16.814 29.075 23.261 1.00 31.12 277 CYS A N 1
ATOM 2290 C CA . CYS A 1 277 ? 17.673 29.462 22.159 1.00 31.12 277 CYS A CA 1
ATOM 2291 C C . CYS A 1 277 ? 16.789 30.211 21.166 1.00 31.12 277 CYS A C 1
ATOM 2293 O O . CYS A 1 277 ? 15.816 29.668 20.647 1.00 31.12 277 CYS A O 1
ATOM 2295 N N . ILE A 1 278 ? 17.123 31.482 20.987 1.00 34.84 278 ILE A N 1
ATOM 2296 C CA . ILE A 1 278 ? 16.721 32.310 19.859 1.00 34.84 278 ILE A CA 1
ATOM 2297 C C . ILE A 1 278 ? 17.631 31.874 18.710 1.00 34.84 278 ILE A C 1
ATOM 2299 O O . ILE A 1 278 ? 18.844 31.815 18.903 1.00 34.84 278 ILE A O 1
ATOM 2303 N N . PHE A 1 279 ? 17.061 31.552 17.553 1.00 35.88 279 PHE A N 1
ATOM 2304 C CA . PHE A 1 279 ? 17.810 31.545 16.303 1.00 35.88 279 PHE A CA 1
ATOM 2305 C C . PHE A 1 279 ? 17.163 32.549 15.365 1.00 35.88 279 PHE A C 1
ATOM 2307 O O . PHE A 1 279 ? 15.948 32.546 15.169 1.00 35.88 279 PHE A O 1
ATOM 2314 N N . GLU A 1 280 ? 18.025 33.450 14.919 1.00 35.41 280 GLU A N 1
ATOM 2315 C CA . GLU A 1 280 ? 17.764 34.611 14.094 1.00 35.41 280 GLU A CA 1
ATOM 2316 C C . GLU A 1 280 ? 17.336 34.207 12.682 1.00 35.41 280 GLU A C 1
ATOM 2318 O O . GLU A 1 280 ? 17.719 33.162 12.150 1.00 35.41 280 GLU A O 1
ATOM 2323 N N . GLU A 1 281 ? 16.498 35.067 12.117 1.00 32.41 281 GLU A N 1
ATOM 2324 C CA . GLU A 1 281 ? 16.075 35.089 10.728 1.00 32.41 281 GLU A CA 1
ATOM 2325 C C . GLU A 1 281 ? 17.273 35.451 9.843 1.00 32.41 281 GLU A C 1
ATOM 2327 O O . GLU A 1 281 ? 17.871 36.506 10.030 1.00 32.41 281 GLU A O 1
ATOM 2332 N N . ASP A 1 282 ? 17.586 34.614 8.854 1.00 33.78 282 ASP A N 1
ATOM 2333 C CA . ASP A 1 282 ? 18.392 35.029 7.706 1.00 33.78 282 ASP A CA 1
ATOM 2334 C C . ASP A 1 282 ? 17.482 35.080 6.477 1.00 33.78 282 ASP A C 1
ATOM 2336 O O . ASP A 1 282 ? 17.194 34.080 5.810 1.00 33.78 282 ASP A O 1
ATOM 2340 N N . GLU A 1 283 ? 17.006 36.291 6.198 1.00 35.66 283 GLU A N 1
ATOM 2341 C CA . GLU A 1 283 ? 16.582 36.699 4.871 1.00 35.66 283 GLU A CA 1
ATOM 2342 C C . GLU A 1 283 ? 17.817 36.787 3.967 1.00 35.66 283 GLU A C 1
ATOM 2344 O O . GLU A 1 283 ? 18.795 37.462 4.282 1.00 35.66 283 GLU A O 1
ATOM 2349 N N . ASN A 1 284 ? 17.759 36.182 2.782 1.00 38.19 284 ASN A N 1
ATOM 2350 C CA . ASN A 1 284 ? 18.535 36.694 1.661 1.00 38.19 284 ASN A CA 1
ATOM 2351 C C . ASN A 1 284 ? 17.728 36.586 0.362 1.00 38.19 284 ASN A C 1
ATOM 2353 O O . ASN A 1 284 ? 17.306 35.487 -0.012 1.00 38.19 284 ASN A O 1
ATOM 2357 N N . PRO A 1 285 ? 17.506 37.711 -0.341 1.00 51.72 285 PRO A N 1
ATOM 2358 C CA . PRO A 1 285 ? 16.854 37.726 -1.633 1.00 51.72 285 PRO A CA 1
ATOM 2359 C C . PRO A 1 285 ? 17.844 37.506 -2.787 1.00 51.72 285 PRO A C 1
ATOM 2361 O O . PRO A 1 285 ? 19.038 37.784 -2.730 1.00 51.72 285 PRO A O 1
ATOM 2364 N N . VAL A 1 286 ? 17.254 37.017 -3.869 1.00 44.44 286 VAL A N 1
ATOM 2365 C CA . VAL A 1 286 ? 17.755 36.782 -5.229 1.00 44.44 286 VAL A CA 1
ATOM 2366 C C . VAL A 1 286 ? 18.620 37.919 -5.800 1.00 44.44 286 VAL A C 1
ATOM 2368 O O . VAL A 1 286 ? 18.226 39.081 -5.703 1.00 44.44 286 VAL A O 1
ATOM 2371 N N . SER A 1 287 ? 19.684 37.584 -6.557 1.00 40.09 287 SER A N 1
ATOM 2372 C CA . SER A 1 287 ? 19.964 38.185 -7.884 1.00 40.09 287 SER A CA 1
ATOM 2373 C C . SER A 1 287 ? 21.117 37.549 -8.686 1.00 40.09 287 SER A C 1
ATOM 2375 O O . SER A 1 287 ? 22.247 37.495 -8.212 1.00 40.09 287 SER A O 1
ATOM 2377 N N . ARG A 1 288 ? 20.776 37.281 -9.962 1.00 42.75 288 ARG A N 1
ATOM 2378 C CA . ARG A 1 288 ? 21.552 36.987 -11.192 1.00 42.75 288 ARG A CA 1
ATOM 2379 C C . ARG A 1 288 ? 22.088 35.577 -11.425 1.00 42.75 288 ARG A C 1
ATOM 2381 O O . ARG A 1 288 ? 23.108 35.200 -10.821 1.00 42.75 288 ARG A O 1
#

pLDDT: mean 73.5, std 23.99, range [29.31, 97.56]

Organism: NCBI:txid72520

Sequence (288 aa):
MTRTTRSRTSSNAAPFQRLGRKEASKGNVLCLSMIYAREDAVPEKDFGQVWRDRLRLVQLESNGWEVYSCDLSHDESLGVMGRHLQSNFDHRRFQEAFTRRFPHGLEIRQVIFDYFYIPEHWASQRWGSGRLVTDTIPFLRRTARVREFWLPNCKVMRELLEEHEEVLVSEGLDWSLVRERWKNVLYVATEQVDGIMQRSLAEVKTNANQVAAYLDDQYPFIKISPIVLAKPRRYRQEKGRDLKDNQKRSKVVEGGLKVRYQKGAERNILAPRNHGCIFEEDENPVSR

Foldseek 3Di:
DDDDDDDDDDPPPPDPDDDDDQDAAPFEEEEEQAACFDPVLDDPPDPDRPVLRVQLQVLLVSVRYHAAYEHQPDDCVRHDALRYFHDLLLDPVVLVRCPVRHDWQAAHAEYEYDQLPDPVVVCCVRPVPLSVLQPRVLSCCVGNVYFKYKAFADPSVVVSCVVCVVSCVVSQKDKDFAQDQVVPSSLVSQVVCLVVLCPGDPDNRGCVCRQVVHGDNRGGIMMMGGNPPPPPPPPPPPDPDDPPPDPDDDDDDDDDDDDDDDDDDDDDDDDDDDDDDDDDDDDDDDDD

Radius of gyration: 30.15 Å; chains: 1; bounding box: 47×66×133 Å